Protein AF-A0A2N1UXB4-F1 (afdb_monomer_lite)

pLDDT: mean 84.94, std 16.34, range [38.22, 98.38]

Secondary structure (DSSP, 8-state):
-HHHHHHHHHHHHHHHHHHHHHHHHHHHHHHHHHHHHHHHHHHHHHHHHTS---TTTHHHHHHH-TTEEEEE-TTSPEEEEETTEEEPHHHHHHHHHHHHHHHHHHHHHHHHHHHHHHHHHHHHHHHHHHHHHHHHHHHHHHHHHHHHS-HHHHHHHHHHHHHHHHHHHHHHHHHHHHHHHHHHHHTTSTTHHHHHHTTHHHHHHHHHHHHTTSS--SS-GGGTHHHHHHHHHHHHHHHHHHHHHHHHHHHHHHHHHHHHHHHHHHHHHHHHHHHHHHHHHHHHHHHHHHHHHHHHHHHHHHHHHHTT--

Foldseek 3Di:
DVLLLVLLVQLLVLLVVLVVLLVVLVVLVVVLVVLVVLLVLLVVLLVCLVDQDDQVCQVSVCVNPVQWDWDQDPVRGIFIDGVNHTDDSVRVNVVSVVSNVVSVVSSVVSVVSNLVSLVVSLVSLLSSLVSLVSSVVVLVVLVVVLVPDDPVVCVVCVVVNVVSSVSSVVSSVVSVVSVVVVCVVNVVRPNNVVSNCVCVVPVVVPPVVVVVPPPDDDDDCVPPPPVVVVVVVVVVVVVVVVVVVVVVVVVVVVVVVVVVVVVVVVVVVVVVVVVVVVVVVVVVVVVVVVVVVVVVVVVVVVVCVVVPDD

Sequence (310 aa):
LQTVARQTGEYEAAIAELERLGQQRQEVVTRREQHTQESGKVDQALTRLDGDLSSEDEALFQDLDPGLRFERGEDGRMRILRDGQEVTRDQLRTELQQKRQTLETQIAEDNHQIEETDRQIVAKRQEAAHRQAALQQSIAEAEQAFQQMSPEEQALYGDMHRSTLQQAQQALAEGARVLERLDAEFAHIPGYAEACQAPSLIAAGGAEAVAAADALEAESVLAAAPELAGAASEHQEAVARQERQSLEAAHRDLARSSVERTELKQQAESHFLNRIFEMRRELAEHETERRAHQQEAIERDSRKLNSGNP

Radius of gyration: 35.82 Å; chains: 1; bounding box: 64×50×130 Å

Structure (mmCIF, N/CA/C/O backbone):
data_AF-A0A2N1UXB4-F1
#
_entry.id   AF-A0A2N1UXB4-F1
#
loop_
_atom_site.group_PDB
_atom_site.id
_atom_site.type_symbol
_atom_site.label_atom_id
_atom_site.label_alt_id
_atom_site.label_comp_id
_atom_site.label_asym_id
_atom_site.label_entity_id
_atom_site.label_seq_id
_atom_site.pdbx_PDB_ins_code
_atom_site.Cartn_x
_atom_site.Cartn_y
_atom_site.Cartn_z
_atom_site.occupancy
_atom_site.B_iso_or_equiv
_atom_site.auth_seq_id
_atom_site.auth_comp_id
_atom_site.auth_asym_id
_atom_site.auth_atom_id
_atom_site.pdbx_PDB_model_num
ATOM 1 N N . LEU A 1 1 ? 21.702 -5.970 -25.822 1.00 91.62 1 LEU A N 1
ATOM 2 C CA . LEU A 1 1 ? 20.937 -7.214 -25.539 1.00 91.62 1 LEU A CA 1
ATOM 3 C C . LEU A 1 1 ? 21.084 -7.710 -24.100 1.00 91.62 1 LEU A C 1
ATOM 5 O O . LEU A 1 1 ? 20.085 -7.716 -23.402 1.00 91.62 1 LEU A O 1
ATOM 9 N N . GLN A 1 2 ? 22.280 -8.047 -23.598 1.00 94.75 2 GLN A N 1
ATOM 10 C CA . GLN A 1 2 ? 22.436 -8.447 -22.180 1.00 94.75 2 GLN A CA 1
ATOM 11 C C . GLN A 1 2 ? 21.960 -7.368 -21.193 1.00 94.75 2 GLN A C 1
ATOM 13 O O . GLN A 1 2 ? 21.255 -7.675 -20.237 1.00 94.75 2 GLN A O 1
ATOM 18 N N . THR A 1 3 ? 22.278 -6.096 -21.462 1.00 97.12 3 THR A N 1
ATOM 19 C CA . THR A 1 3 ? 21.751 -4.964 -20.683 1.00 97.12 3 THR A CA 1
ATOM 20 C C . THR A 1 3 ? 20.224 -4.920 -20.707 1.00 97.12 3 THR A C 1
ATOM 22 O O . THR A 1 3 ? 19.625 -4.765 -19.652 1.00 97.12 3 THR A O 1
ATOM 25 N N . VAL A 1 4 ? 19.600 -5.131 -21.872 1.00 96.56 4 VAL A N 1
ATOM 26 C CA . VAL A 1 4 ? 18.133 -5.175 -22.022 1.00 96.56 4 VAL A CA 1
ATOM 27 C C . VAL A 1 4 ? 17.540 -6.286 -21.158 1.00 96.56 4 VAL A C 1
ATOM 29 O O . VAL A 1 4 ? 16.636 -6.024 -20.376 1.00 96.56 4 VAL A O 1
ATOM 32 N N . ALA A 1 5 ? 18.089 -7.501 -21.231 1.00 94.94 5 ALA A N 1
ATOM 33 C CA . ALA A 1 5 ? 17.619 -8.630 -20.431 1.00 94.94 5 ALA A CA 1
ATOM 34 C C . ALA A 1 5 ? 17.734 -8.358 -18.919 1.00 94.94 5 ALA A C 1
ATOM 36 O O . ALA A 1 5 ? 16.793 -8.615 -18.172 1.00 94.94 5 ALA A O 1
ATOM 37 N N . ARG A 1 6 ? 18.850 -7.769 -18.464 1.00 97.88 6 ARG A N 1
ATOM 38 C CA . ARG A 1 6 ? 19.018 -7.369 -17.058 1.00 97.88 6 ARG A CA 1
ATOM 39 C C . ARG A 1 6 ? 17.990 -6.314 -16.637 1.00 97.88 6 ARG A C 1
ATOM 41 O O . ARG A 1 6 ? 17.354 -6.477 -15.604 1.00 97.88 6 ARG A O 1
ATOM 48 N N . GLN A 1 7 ? 17.823 -5.252 -17.427 1.00 97.50 7 GLN A N 1
ATOM 49 C CA . GLN A 1 7 ? 16.863 -4.182 -17.126 1.00 97.50 7 GLN A CA 1
ATOM 50 C C . GLN A 1 7 ? 15.412 -4.682 -17.164 1.00 97.50 7 GLN A C 1
ATOM 52 O O . GLN A 1 7 ? 14.590 -4.200 -16.394 1.00 97.50 7 GLN A O 1
ATOM 57 N N . THR A 1 8 ? 15.115 -5.678 -18.005 1.00 97.06 8 THR A N 1
ATOM 58 C CA . THR A 1 8 ? 13.806 -6.349 -18.049 1.00 97.06 8 THR A CA 1
ATOM 59 C C . THR A 1 8 ? 13.506 -7.005 -16.704 1.00 97.06 8 THR A C 1
ATOM 61 O O . THR A 1 8 ? 12.513 -6.655 -16.076 1.00 97.06 8 THR A O 1
ATOM 64 N N . GLY A 1 9 ? 14.414 -7.847 -16.198 1.00 97.12 9 GLY A N 1
ATOM 65 C CA . GLY A 1 9 ? 14.228 -8.496 -14.896 1.00 97.12 9 GLY A CA 1
ATOM 66 C C . GLY A 1 9 ? 14.191 -7.515 -13.716 1.00 97.12 9 GLY A C 1
ATOM 67 O O . GLY A 1 9 ? 13.435 -7.715 -12.770 1.00 97.12 9 GLY A O 1
ATOM 68 N N . GLU A 1 10 ? 14.970 -6.428 -13.761 1.00 98.06 10 GLU A N 1
ATOM 69 C CA . GLU A 1 10 ? 14.928 -5.378 -12.729 1.00 98.06 10 GLU A CA 1
ATOM 70 C C . GLU A 1 10 ? 13.599 -4.608 -12.730 1.00 98.06 10 GLU A C 1
ATOM 72 O O . GLU A 1 10 ? 13.092 -4.263 -11.662 1.00 98.06 10 GLU A O 1
ATOM 77 N N . TYR A 1 11 ? 13.023 -4.354 -13.908 1.00 97.62 11 TYR A N 1
ATOM 78 C CA . TYR A 1 11 ? 11.701 -3.744 -14.032 1.00 97.62 11 TYR A CA 1
ATOM 79 C C . TYR A 1 11 ? 10.599 -4.688 -13.536 1.00 97.62 11 TYR A C 1
ATOM 81 O O . TYR A 1 11 ? 9.809 -4.290 -12.683 1.00 97.62 11 TYR A O 1
ATOM 89 N N . GLU A 1 12 ? 10.591 -5.947 -13.979 1.00 97.94 12 GLU A N 1
ATOM 90 C CA . GLU A 1 12 ? 9.626 -6.963 -13.533 1.00 97.94 12 GLU A CA 1
ATOM 91 C C . GLU A 1 12 ? 9.658 -7.154 -12.010 1.00 97.94 12 GLU A C 1
ATOM 93 O O . GLU A 1 12 ? 8.611 -7.187 -11.364 1.00 97.94 12 GLU A O 1
ATOM 98 N N . ALA A 1 13 ? 10.851 -7.203 -11.409 1.00 97.25 13 ALA A N 1
ATOM 99 C CA . ALA A 1 13 ? 10.999 -7.306 -9.959 1.00 97.25 13 ALA A CA 1
ATOM 100 C C . ALA A 1 13 ? 10.427 -6.084 -9.219 1.00 97.25 13 ALA A C 1
ATOM 102 O O . ALA A 1 13 ? 9.815 -6.237 -8.161 1.00 9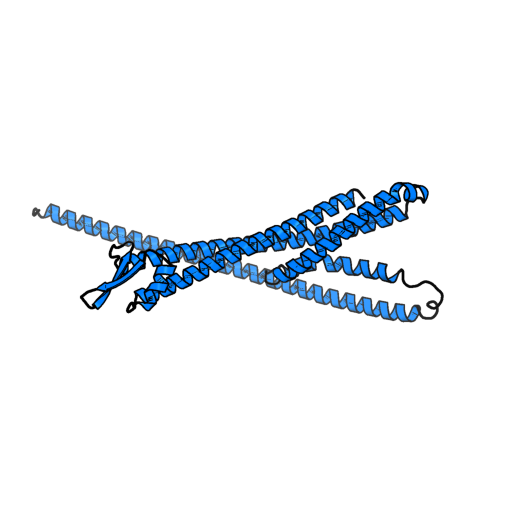7.25 13 ALA A O 1
ATOM 103 N N . ALA A 1 14 ? 10.597 -4.875 -9.765 1.00 96.38 14 ALA A N 1
ATOM 104 C CA . ALA A 1 14 ? 10.020 -3.664 -9.184 1.00 96.38 14 ALA A CA 1
ATOM 105 C C . ALA A 1 14 ? 8.482 -3.666 -9.256 1.00 96.38 14 ALA A C 1
ATOM 107 O O . ALA A 1 14 ? 7.831 -3.262 -8.293 1.00 96.38 14 ALA A O 1
ATOM 108 N N . ILE A 1 15 ? 7.905 -4.157 -10.359 1.00 97.44 15 ILE A N 1
ATOM 109 C CA . ILE A 1 15 ? 6.451 -4.310 -10.520 1.00 97.44 15 ILE A CA 1
ATOM 110 C C . ILE A 1 15 ? 5.891 -5.353 -9.548 1.00 97.44 15 ILE A C 1
ATOM 112 O O . ILE A 1 15 ? 4.937 -5.062 -8.828 1.00 97.44 15 ILE A O 1
ATOM 116 N N . ALA A 1 16 ? 6.514 -6.529 -9.457 1.00 97.19 16 ALA A N 1
ATOM 117 C CA . ALA A 1 16 ? 6.072 -7.586 -8.548 1.00 97.19 16 ALA A CA 1
ATOM 118 C C . ALA A 1 16 ? 6.099 -7.133 -7.076 1.00 97.19 16 ALA A C 1
ATOM 120 O O . ALA A 1 16 ? 5.189 -7.436 -6.303 1.00 97.19 16 ALA A O 1
ATOM 121 N N . GLU A 1 17 ? 7.121 -6.368 -6.684 1.00 97.69 17 GLU A N 1
ATOM 122 C CA . GLU A 1 17 ? 7.210 -5.806 -5.335 1.00 97.69 17 GLU A CA 1
ATOM 123 C C . GLU A 1 17 ? 6.117 -4.760 -5.069 1.00 97.69 17 GLU A C 1
ATOM 125 O O . GLU A 1 17 ? 5.551 -4.737 -3.978 1.00 97.69 17 GLU A O 1
ATOM 130 N N . LEU A 1 18 ? 5.767 -3.929 -6.058 1.00 96.12 18 LEU A N 1
ATOM 131 C CA . LEU A 1 18 ? 4.639 -2.999 -5.944 1.00 96.12 18 LEU A CA 1
ATOM 132 C C . LEU A 1 18 ? 3.309 -3.726 -5.731 1.00 96.12 18 LEU A C 1
ATOM 134 O O . LEU A 1 18 ? 2.532 -3.329 -4.863 1.00 96.12 18 LEU A O 1
ATOM 138 N N . GLU A 1 19 ? 3.054 -4.804 -6.473 1.00 97.38 19 GLU A N 1
ATOM 139 C CA . GLU A 1 19 ? 1.847 -5.615 -6.284 1.00 97.38 19 GLU A CA 1
ATOM 140 C C . GLU A 1 19 ? 1.805 -6.264 -4.899 1.00 97.38 19 GLU A C 1
ATOM 142 O O . GLU A 1 19 ? 0.760 -6.254 -4.243 1.00 97.38 19 GLU A O 1
ATOM 147 N N . ARG A 1 20 ? 2.947 -6.778 -4.424 1.00 98.38 20 ARG A N 1
ATOM 148 C CA . ARG A 1 20 ? 3.077 -7.357 -3.082 1.00 98.38 20 ARG A CA 1
ATOM 149 C C . ARG A 1 20 ? 2.775 -6.327 -1.992 1.00 98.38 20 ARG A C 1
ATOM 151 O O . ARG A 1 20 ? 2.042 -6.630 -1.053 1.00 98.38 20 ARG A O 1
ATOM 158 N N . LEU A 1 21 ? 3.320 -5.115 -2.112 1.00 97.75 21 LEU A N 1
ATOM 159 C CA . LEU A 1 21 ? 3.053 -4.022 -1.172 1.00 97.75 21 LEU A CA 1
ATOM 160 C C . LEU A 1 21 ? 1.580 -3.599 -1.195 1.00 97.75 21 LEU A C 1
ATOM 162 O O . LEU A 1 21 ? 1.011 -3.332 -0.138 1.00 97.75 21 LEU A O 1
ATOM 166 N N . GLY A 1 22 ? 0.947 -3.601 -2.369 1.00 96.56 22 GLY A N 1
ATOM 167 C CA . GLY A 1 22 ? -0.485 -3.349 -2.505 1.00 96.56 22 GLY A CA 1
ATOM 168 C C . GLY A 1 22 ? -1.349 -4.359 -1.755 1.00 96.56 22 GLY A C 1
ATOM 169 O O . GLY A 1 22 ? -2.195 -3.983 -0.944 1.00 96.56 22 GLY A O 1
ATOM 170 N N . GLN A 1 23 ? -1.071 -5.650 -1.945 1.00 97.31 23 GLN A N 1
ATOM 171 C CA . GLN A 1 23 ? -1.757 -6.724 -1.220 1.00 97.31 23 GLN A CA 1
ATOM 172 C C . GLN A 1 23 ? -1.557 -6.594 0.295 1.00 97.31 23 GLN A C 1
ATOM 174 O O . GLN A 1 23 ? -2.530 -6.615 1.049 1.00 97.31 23 GLN A O 1
ATOM 179 N N . GLN A 1 24 ? -0.315 -6.365 0.734 1.00 97.75 24 GLN A N 1
ATOM 180 C CA . GLN A 1 24 ? 0.009 -6.147 2.144 1.00 97.75 24 GLN A CA 1
ATOM 181 C C . GLN A 1 24 ? -0.782 -4.964 2.725 1.00 97.75 24 GLN A C 1
ATOM 183 O O . GLN A 1 24 ? -1.352 -5.071 3.809 1.00 97.75 24 GLN A O 1
ATOM 188 N N . ARG A 1 25 ? -0.861 -3.841 2.004 1.00 97.06 25 ARG A N 1
ATOM 189 C CA . ARG A 1 25 ? -1.644 -2.674 2.422 1.00 97.06 25 ARG A CA 1
ATOM 190 C C . ARG A 1 25 ? -3.126 -3.018 2.579 1.00 97.06 25 ARG A C 1
ATOM 192 O O . ARG A 1 25 ? -3.729 -2.661 3.589 1.00 97.06 25 ARG A O 1
ATOM 199 N N . GLN A 1 26 ? -3.708 -3.709 1.601 1.00 96.44 26 GLN A N 1
ATOM 200 C CA . GLN A 1 26 ? -5.128 -4.063 1.600 1.00 96.44 26 GLN A CA 1
ATOM 201 C C . GLN A 1 26 ? -5.499 -4.984 2.773 1.00 96.44 26 GLN A C 1
ATOM 203 O O . GLN A 1 26 ? -6.558 -4.812 3.385 1.00 96.44 26 GLN A O 1
ATOM 208 N N . GLU A 1 27 ? -4.626 -5.928 3.129 1.00 97.56 27 GLU A N 1
ATOM 209 C CA . GLU A 1 27 ? -4.804 -6.795 4.300 1.00 97.56 27 GLU A CA 1
ATOM 210 C C . GLU A 1 27 ? -4.851 -5.988 5.604 1.00 97.56 27 GLU A C 1
ATOM 212 O O . GLU A 1 27 ? -5.741 -6.196 6.433 1.00 97.56 27 GLU A O 1
ATOM 217 N N . VAL A 1 28 ? -3.933 -5.030 5.773 1.00 97.88 28 VAL A N 1
ATOM 218 C CA . VAL A 1 28 ? -3.883 -4.171 6.968 1.00 97.88 28 VAL A CA 1
ATOM 219 C C . VAL A 1 28 ? -5.103 -3.252 7.036 1.00 97.88 28 VAL A C 1
ATOM 221 O O . VAL A 1 28 ? -5.703 -3.123 8.101 1.00 97.88 28 VAL A O 1
ATOM 224 N N . VAL A 1 29 ? -5.529 -2.661 5.913 1.00 97.19 29 VAL A N 1
ATOM 225 C CA . VAL A 1 29 ? -6.756 -1.842 5.858 1.00 97.19 29 VAL A CA 1
ATOM 226 C C . VAL A 1 29 ? -7.977 -2.665 6.263 1.00 97.19 29 VAL A C 1
ATOM 228 O O . VAL A 1 29 ? -8.759 -2.215 7.099 1.00 97.19 29 VAL A O 1
ATOM 231 N N . THR A 1 30 ? -8.107 -3.883 5.735 1.00 97.75 30 THR A N 1
ATOM 232 C CA . THR A 1 30 ? -9.229 -4.779 6.053 1.00 97.75 30 THR A CA 1
ATOM 233 C C . THR A 1 30 ? -9.245 -5.146 7.538 1.00 97.75 30 THR A C 1
ATOM 235 O O . THR A 1 30 ? -10.291 -5.091 8.186 1.00 97.75 30 THR A O 1
ATOM 238 N N . ARG A 1 31 ? -8.080 -5.468 8.113 1.00 98.38 31 ARG A N 1
ATOM 239 C CA . ARG A 1 31 ? -7.943 -5.748 9.548 1.00 98.38 31 ARG A CA 1
ATOM 240 C C . ARG A 1 31 ? -8.298 -4.527 10.404 1.00 98.38 31 ARG A C 1
ATOM 242 O O . ARG A 1 31 ? -9.076 -4.645 11.348 1.00 98.38 31 ARG A O 1
ATOM 249 N N . ARG A 1 32 ? -7.821 -3.339 10.030 1.00 98.25 32 ARG A N 1
ATOM 250 C CA . ARG A 1 32 ? -8.157 -2.081 10.710 1.00 98.25 32 ARG A CA 1
ATOM 251 C C . ARG A 1 32 ? -9.658 -1.803 10.687 1.00 98.25 32 ARG A C 1
ATOM 253 O O . ARG A 1 32 ? -10.219 -1.347 11.683 1.00 98.25 32 ARG A O 1
ATOM 260 N N . GLU A 1 33 ? -10.318 -2.042 9.556 1.00 97.88 33 GLU A N 1
ATOM 261 C CA . GLU A 1 33 ? -11.770 -1.885 9.428 1.00 97.88 33 GLU A CA 1
ATOM 262 C C . GLU A 1 33 ? -12.520 -2.827 10.372 1.00 97.88 33 GLU A C 1
ATOM 264 O O . GLU A 1 33 ? -13.456 -2.385 11.037 1.00 97.88 33 GLU A O 1
ATOM 269 N N . GLN A 1 34 ? -12.070 -4.077 10.510 1.00 97.25 34 GLN A N 1
ATOM 270 C CA . GLN A 1 34 ? -12.616 -5.023 11.488 1.00 97.25 34 GLN A CA 1
ATOM 271 C C . GLN A 1 34 ? -12.425 -4.521 12.926 1.00 97.25 34 GLN A C 1
ATOM 273 O O . GLN A 1 34 ? -13.405 -4.438 13.667 1.00 97.25 34 GLN A O 1
ATOM 278 N N . HIS A 1 35 ? -11.212 -4.095 13.301 1.00 97.50 35 HIS A N 1
ATOM 279 C CA . HIS A 1 35 ? -10.943 -3.530 14.631 1.00 97.50 35 HIS A CA 1
ATOM 280 C C . HIS A 1 35 ? -11.789 -2.277 14.909 1.00 97.50 35 HIS A C 1
ATOM 282 O O . HIS A 1 35 ? -12.305 -2.096 16.011 1.00 97.50 35 HIS A O 1
ATOM 288 N N . THR A 1 36 ? -11.984 -1.421 13.902 1.00 97.38 36 THR A N 1
ATOM 289 C CA . THR A 1 36 ? -12.803 -0.201 14.009 1.00 97.38 36 THR A CA 1
ATOM 290 C C . THR A 1 36 ? -14.281 -0.536 14.208 1.00 97.38 36 THR A C 1
ATOM 292 O O . THR A 1 36 ? -14.938 0.062 15.060 1.00 97.38 36 THR A O 1
ATOM 295 N N . GLN A 1 37 ? -14.814 -1.508 13.459 1.00 96.38 37 GLN A N 1
ATOM 296 C CA . GLN A 1 37 ? -16.188 -1.986 13.632 1.00 96.38 37 GLN A CA 1
ATOM 297 C C . GLN A 1 37 ? -16.391 -2.615 15.014 1.00 96.38 37 GLN A C 1
ATOM 299 O O . GLN A 1 37 ? -17.392 -2.335 15.674 1.00 96.38 37 GLN A O 1
ATOM 304 N N . GLU A 1 38 ? -15.440 -3.430 15.473 1.00 95.94 38 GLU A N 1
ATOM 305 C CA . GLU A 1 38 ? -15.486 -4.039 16.800 1.00 95.94 38 GLU A CA 1
ATOM 306 C C . GLU A 1 38 ? -15.422 -2.983 17.910 1.00 95.94 38 GLU A C 1
ATOM 308 O O . GLU A 1 38 ? -16.229 -3.029 18.838 1.00 95.94 38 GLU A O 1
ATOM 313 N N . SER A 1 39 ? -14.549 -1.980 17.780 1.00 96.50 39 SER A N 1
ATOM 314 C CA . SER A 1 39 ? -14.472 -0.851 18.715 1.00 96.50 39 SER A CA 1
ATOM 315 C C . SER A 1 39 ? -15.803 -0.093 18.785 1.00 96.50 39 SER A C 1
ATOM 317 O O . SER A 1 39 ? -16.325 0.157 19.871 1.00 96.50 39 SER A O 1
ATOM 319 N N . GLY A 1 40 ? -16.441 0.150 17.633 1.00 96.50 40 GLY A N 1
ATOM 320 C CA . GLY A 1 40 ? -17.771 0.757 17.570 1.00 96.50 40 GLY A CA 1
ATOM 321 C C . GLY A 1 40 ? -18.859 -0.065 18.274 1.00 96.50 40 GLY A C 1
ATOM 322 O O . GLY A 1 40 ? -19.727 0.508 18.934 1.00 96.50 40 GLY A O 1
ATOM 323 N N . LYS A 1 41 ? -18.810 -1.403 18.194 1.00 95.50 41 LYS A N 1
ATOM 324 C CA . LYS A 1 41 ? -19.709 -2.280 18.968 1.00 95.50 41 LYS A CA 1
ATOM 325 C C . LYS A 1 41 ? -19.438 -2.179 20.471 1.00 95.50 41 LYS A C 1
ATOM 327 O O . LYS A 1 41 ? -20.386 -2.128 21.252 1.00 95.50 41 LYS A O 1
ATOM 332 N N . VAL A 1 42 ? -18.169 -2.114 20.880 1.00 96.25 42 VAL A N 1
ATOM 333 C CA . VAL A 1 42 ? -17.782 -1.939 22.289 1.00 96.25 42 VAL A CA 1
ATOM 334 C C . VAL A 1 42 ? -18.286 -0.601 22.837 1.00 96.25 42 VAL A C 1
ATOM 336 O O . VAL A 1 42 ? -18.867 -0.575 23.920 1.00 96.25 42 VAL A O 1
ATOM 339 N N . ASP A 1 43 ? -18.153 0.493 22.087 1.00 96.06 43 ASP A N 1
ATOM 340 C CA . ASP A 1 43 ? -18.672 1.808 22.488 1.00 96.06 43 ASP A CA 1
ATOM 341 C C . ASP A 1 43 ? -20.201 1.822 22.627 1.00 96.06 43 ASP A C 1
ATOM 343 O O . ASP A 1 43 ? -20.748 2.392 23.580 1.00 96.06 43 ASP A O 1
ATOM 347 N N . GLN A 1 44 ? -20.908 1.148 21.715 1.00 94.88 44 GLN A N 1
ATOM 348 C CA . GLN A 1 44 ? -22.355 0.959 21.831 1.00 94.88 44 GLN A CA 1
ATOM 349 C C . GLN A 1 44 ? -22.711 0.156 23.087 1.00 94.88 44 GLN A C 1
ATOM 351 O O . GLN A 1 44 ? -23.605 0.560 23.831 1.00 94.88 44 GLN A O 1
ATOM 356 N N . ALA A 1 45 ? -21.996 -0.939 23.360 1.00 93.62 45 ALA A N 1
ATOM 357 C CA . ALA A 1 45 ? -22.229 -1.773 24.535 1.00 93.62 45 ALA A CA 1
ATOM 358 C C . ALA A 1 45 ? -21.977 -1.002 25.839 1.00 93.62 45 ALA A C 1
ATOM 360 O O . ALA A 1 45 ? -22.800 -1.064 26.750 1.00 93.62 45 ALA A O 1
ATOM 361 N N . LEU A 1 46 ? -20.904 -0.208 25.912 1.00 94.50 46 LEU A N 1
ATOM 362 C CA . LEU A 1 46 ? -20.620 0.676 27.048 1.00 94.50 46 LEU A CA 1
ATOM 363 C C . LEU A 1 46 ? -21.748 1.692 27.272 1.00 94.50 46 LEU A C 1
ATOM 365 O O . LEU A 1 46 ? -22.233 1.834 28.393 1.00 94.50 46 LEU A O 1
ATOM 369 N N . THR A 1 47 ? -22.228 2.329 26.201 1.00 94.31 47 THR A N 1
ATOM 370 C CA . THR A 1 47 ? -23.349 3.281 26.270 1.00 94.31 47 THR A CA 1
ATOM 371 C C . THR A 1 47 ? -24.628 2.613 26.784 1.00 94.31 47 THR A C 1
ATOM 373 O O . THR A 1 47 ? -25.355 3.194 27.590 1.00 94.31 47 THR A O 1
ATOM 376 N N . ARG A 1 48 ? -24.914 1.378 26.347 1.00 93.25 48 ARG A N 1
ATOM 377 C CA . ARG A 1 48 ? -26.075 0.604 26.820 1.00 93.25 48 ARG A CA 1
ATOM 378 C C . ARG A 1 48 ? -25.935 0.171 28.272 1.00 93.25 48 ARG A C 1
ATOM 380 O O . ARG A 1 48 ? -26.909 0.237 29.015 1.00 93.25 48 ARG A O 1
ATOM 387 N N . LEU A 1 49 ? -24.734 -0.216 28.690 1.00 92.38 49 LEU A N 1
ATOM 388 C CA . LEU A 1 49 ? -24.434 -0.624 30.061 1.00 92.38 49 LEU A CA 1
ATOM 389 C C . LEU A 1 49 ? -24.687 0.498 31.084 1.00 92.38 49 LEU A C 1
ATOM 391 O O . LEU A 1 49 ? -25.109 0.227 32.213 1.00 92.38 49 LEU A O 1
ATOM 395 N N . ASP A 1 50 ? -24.454 1.746 30.676 1.00 89.06 50 ASP A N 1
ATOM 396 C CA . ASP A 1 50 ? -24.720 2.943 31.478 1.00 89.06 50 ASP A CA 1
ATOM 397 C C . ASP A 1 50 ? -26.223 3.271 31.590 1.00 89.06 50 ASP A C 1
ATOM 399 O O . ASP A 1 50 ? -26.620 4.045 32.463 1.00 89.06 50 ASP A O 1
ATOM 403 N N . GLY A 1 51 ? -27.064 2.663 30.748 1.00 88.12 51 GLY A N 1
ATOM 404 C CA . GLY A 1 51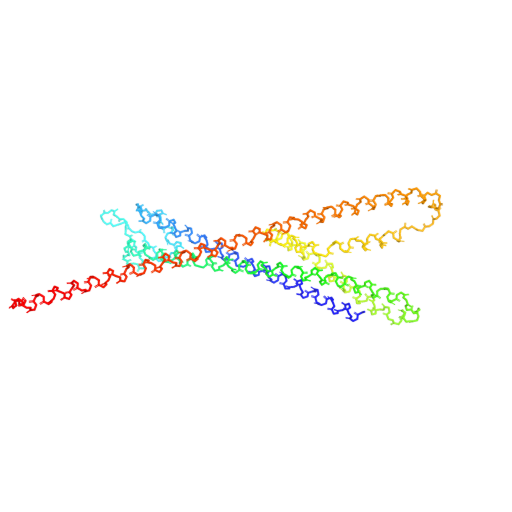 ? -28.514 2.834 30.734 1.00 88.12 51 GLY A CA 1
ATOM 405 C C . GLY A 1 51 ? -29.310 1.673 31.345 1.00 88.12 51 GLY A C 1
ATOM 406 O O . GLY A 1 51 ? -28.810 0.812 32.085 1.00 88.12 51 GLY A O 1
ATOM 407 N N . ASP A 1 52 ? -30.604 1.664 31.023 1.00 85.69 52 ASP A N 1
ATOM 408 C CA . ASP A 1 52 ? -31.496 0.546 31.317 1.00 85.69 52 ASP A CA 1
ATOM 409 C C . ASP A 1 52 ? -31.293 -0.550 30.271 1.00 85.69 52 ASP A C 1
ATOM 411 O O . ASP A 1 52 ? -31.564 -0.357 29.087 1.00 85.69 52 ASP A O 1
ATOM 415 N N . LEU A 1 53 ? -30.808 -1.704 30.728 1.00 86.94 53 LEU A N 1
ATOM 416 C CA . LEU A 1 53 ? -30.600 -2.873 29.883 1.00 86.94 53 LEU A CA 1
ATOM 417 C C . LEU A 1 53 ? -31.939 -3.531 29.559 1.00 86.94 53 LEU A C 1
ATOM 419 O O . LEU A 1 53 ? -32.774 -3.742 30.443 1.00 86.94 53 LEU A O 1
ATOM 423 N N . SER A 1 54 ? -32.099 -3.908 28.300 1.00 85.94 54 SER A N 1
ATOM 424 C CA . SER A 1 54 ? -33.232 -4.665 27.786 1.00 85.94 54 SER A CA 1
ATOM 425 C C . SER A 1 54 ? -32.774 -6.008 27.211 1.00 85.94 54 SER A C 1
ATOM 427 O O . SER A 1 54 ? -31.586 -6.246 27.004 1.00 85.94 54 SER A O 1
ATOM 429 N N . SER A 1 55 ? -33.723 -6.900 26.928 1.00 80.44 55 SER A N 1
ATOM 430 C CA . SER A 1 55 ? -33.441 -8.152 26.215 1.00 80.44 55 SER A CA 1
ATOM 431 C C . SER A 1 55 ? -32.991 -7.929 24.767 1.00 80.44 55 SER A C 1
ATOM 433 O O . SER A 1 55 ? -32.372 -8.806 24.183 1.00 80.44 55 SER A O 1
ATOM 435 N N . GLU A 1 56 ? -33.291 -6.769 24.172 1.00 83.81 56 GLU A N 1
ATOM 436 C CA . GLU A 1 56 ? -32.827 -6.426 22.819 1.00 83.81 56 GLU A CA 1
ATOM 437 C C . GLU A 1 56 ? -31.326 -6.117 22.802 1.00 83.81 56 GLU A C 1
ATOM 439 O O . GLU A 1 56 ? -30.655 -6.359 21.800 1.00 83.81 56 GLU A O 1
ATOM 444 N N . ASP A 1 57 ? -30.784 -5.645 23.929 1.00 89.44 57 ASP A N 1
ATOM 445 C CA . ASP A 1 57 ? -29.357 -5.371 24.065 1.00 89.44 57 ASP A CA 1
ATOM 446 C C . ASP A 1 57 ? -28.537 -6.669 24.166 1.00 89.44 57 ASP A C 1
ATOM 448 O O . ASP A 1 57 ? -27.366 -6.666 23.808 1.00 89.44 57 ASP A O 1
ATOM 452 N N . GLU A 1 58 ? -29.133 -7.799 24.573 1.00 88.31 58 GLU A N 1
ATOM 453 C CA . GLU A 1 58 ? -28.433 -9.084 24.744 1.00 88.31 58 GLU A CA 1
ATOM 454 C C . GLU A 1 58 ? -27.652 -9.506 23.489 1.00 88.31 58 GLU A C 1
ATOM 456 O O . GLU A 1 58 ? -26.506 -9.943 23.596 1.00 88.31 58 GLU A O 1
ATOM 461 N N . ALA A 1 59 ? -28.229 -9.309 22.299 1.00 89.31 59 ALA A N 1
ATOM 462 C CA . ALA A 1 59 ? -27.581 -9.646 21.032 1.00 89.31 59 ALA A CA 1
ATOM 463 C C . ALA A 1 59 ? -26.283 -8.848 20.803 1.00 89.31 59 ALA A C 1
ATOM 465 O O . ALA A 1 59 ? -25.292 -9.403 20.336 1.00 89.31 59 ALA A O 1
ATOM 466 N N . LEU A 1 60 ? -26.258 -7.566 21.187 1.00 92.12 60 LEU A N 1
ATOM 467 C CA . LEU A 1 60 ? -25.066 -6.717 21.083 1.00 92.12 60 LEU A CA 1
ATOM 468 C C . LEU A 1 60 ? -23.933 -7.224 21.986 1.00 92.12 60 LEU A C 1
ATOM 470 O O . LEU A 1 60 ? -22.769 -7.199 21.592 1.00 92.12 60 LEU A O 1
ATOM 474 N N . PHE A 1 61 ? -24.263 -7.684 23.194 1.00 92.50 61 PHE A N 1
ATOM 475 C CA . PHE A 1 61 ? -23.272 -8.214 24.130 1.00 92.50 61 PHE A CA 1
ATOM 476 C C . PHE A 1 61 ? -22.804 -9.624 23.741 1.00 92.50 61 PHE A C 1
ATOM 478 O O . PHE A 1 61 ? -21.614 -9.903 23.861 1.00 92.50 61 PHE A O 1
ATOM 485 N N . GLN A 1 62 ? -23.687 -10.477 23.209 1.00 91.75 62 GLN A N 1
ATOM 486 C CA . GLN A 1 62 ? -23.324 -11.806 22.692 1.00 91.75 62 GLN A CA 1
ATOM 487 C C . GLN A 1 62 ? -22.381 -11.741 21.486 1.00 91.75 62 GLN A C 1
ATOM 489 O O . GLN A 1 62 ? -21.489 -12.576 21.355 1.00 91.75 62 GLN A O 1
ATOM 494 N N . ASP A 1 63 ? -22.533 -10.726 20.634 1.00 91.25 63 ASP A N 1
ATOM 495 C CA . ASP A 1 63 ? -21.610 -10.446 19.530 1.00 91.25 63 ASP A CA 1
ATOM 496 C C . ASP A 1 63 ? -20.178 -10.135 20.011 1.00 91.25 63 ASP A C 1
ATOM 498 O O . ASP A 1 63 ? -19.213 -10.371 19.283 1.00 91.25 63 ASP A O 1
ATOM 502 N N . LEU A 1 64 ? -20.032 -9.573 21.217 1.00 89.69 64 LEU A N 1
ATOM 503 C CA . LEU A 1 64 ? -18.742 -9.201 21.810 1.00 89.69 64 LEU A CA 1
ATOM 504 C C . LEU A 1 64 ? -18.142 -10.311 22.677 1.00 89.69 64 LEU A C 1
ATOM 506 O O . LEU A 1 64 ? -16.915 -10.430 22.745 1.00 89.69 64 LEU A O 1
ATOM 510 N N . ASP A 1 65 ? -19.005 -11.066 23.351 1.00 92.62 65 ASP A N 1
ATOM 511 C CA . ASP A 1 65 ? -18.690 -12.194 24.219 1.00 92.62 65 ASP A CA 1
ATOM 512 C C . ASP A 1 65 ? -19.877 -13.183 24.193 1.00 92.62 65 ASP A C 1
ATOM 514 O O . ASP A 1 65 ? -20.875 -12.974 24.892 1.00 92.62 65 ASP A O 1
ATOM 518 N N . PRO A 1 66 ? -19.786 -14.275 23.407 1.00 89.31 66 PRO A N 1
ATOM 519 C CA . PRO A 1 66 ? -20.868 -15.252 23.252 1.00 89.31 66 PRO A CA 1
ATOM 520 C C . PRO A 1 66 ? -21.301 -15.945 24.551 1.00 89.31 66 PRO A C 1
ATOM 522 O O . PRO A 1 66 ? -22.348 -16.593 24.580 1.00 89.31 66 PRO A O 1
ATOM 525 N N . GLY A 1 67 ? -20.497 -15.849 25.617 1.00 90.62 67 GLY A N 1
ATOM 526 C CA . GLY A 1 67 ? -20.825 -16.385 26.936 1.00 90.62 67 GLY A CA 1
ATOM 527 C C . GLY A 1 67 ? -21.824 -15.531 27.722 1.00 90.62 67 GLY A C 1
ATOM 528 O O . GLY A 1 67 ? -22.343 -16.008 28.735 1.00 90.62 67 GLY A O 1
ATOM 529 N N . LEU A 1 68 ? -22.108 -14.297 27.282 1.00 93.12 68 LEU A N 1
ATOM 530 C CA . LEU A 1 68 ? -23.005 -13.371 27.977 1.00 93.12 68 LEU A CA 1
ATOM 531 C C . LEU A 1 68 ? -24.487 -13.675 27.724 1.00 93.12 68 LEU A C 1
ATOM 533 O O . LEU A 1 68 ? -24.932 -13.862 26.593 1.00 93.12 68 LEU A O 1
ATOM 537 N N . ARG A 1 69 ? -25.277 -13.663 28.799 1.00 92.56 69 ARG A N 1
ATOM 538 C CA . ARG A 1 69 ? -26.739 -13.801 28.785 1.00 92.56 69 ARG A CA 1
ATOM 539 C C . ARG A 1 69 ? -27.401 -12.830 29.739 1.00 92.56 69 ARG A C 1
ATOM 541 O O . ARG A 1 69 ? -26.835 -12.465 30.768 1.00 92.56 69 ARG A O 1
ATOM 548 N N . PHE A 1 70 ? -28.603 -12.403 29.381 1.00 92.38 70 PHE A N 1
ATOM 549 C CA . PHE A 1 70 ? -29.327 -11.360 30.095 1.00 92.38 70 PHE A CA 1
ATOM 550 C C . PHE A 1 70 ? -30.602 -11.965 30.678 1.00 92.38 70 PHE A C 1
ATOM 552 O O . PHE A 1 70 ? -31.536 -12.298 29.955 1.00 92.38 70 PHE A O 1
ATOM 559 N N . GLU A 1 71 ? -30.661 -12.104 32.001 1.00 91.94 71 GLU A N 1
ATOM 560 C CA . GLU A 1 71 ? -31.808 -12.707 32.684 1.00 91.94 71 GLU A CA 1
ATOM 561 C C . GLU A 1 71 ? -32.521 -11.691 33.568 1.00 91.94 71 GLU A C 1
ATOM 563 O O . GLU A 1 71 ? -31.898 -10.909 34.286 1.00 91.94 71 GLU A O 1
ATOM 568 N N . ARG A 1 72 ? -33.856 -11.698 33.546 1.00 91.00 72 ARG A N 1
ATOM 569 C CA . ARG A 1 72 ? -34.649 -10.837 34.425 1.00 91.00 72 ARG A CA 1
ATOM 570 C C . ARG A 1 72 ? -34.795 -11.500 35.794 1.00 91.00 72 ARG A C 1
ATOM 572 O O . ARG A 1 72 ? -35.438 -12.539 35.908 1.00 91.00 72 ARG A O 1
ATOM 579 N N . GLY A 1 73 ? -34.215 -10.887 36.821 1.00 87.69 73 GLY A N 1
ATOM 580 C CA . GLY A 1 73 ? -34.327 -11.336 38.205 1.00 87.69 73 GLY A CA 1
ATOM 581 C C . GLY A 1 73 ? -35.742 -11.182 38.770 1.00 87.69 73 GLY A C 1
ATOM 582 O O . GLY A 1 73 ? -36.585 -10.470 38.221 1.00 87.69 73 GLY A O 1
ATOM 583 N N . GLU A 1 74 ? -35.996 -11.825 39.912 1.00 87.75 74 GLU A N 1
ATOM 584 C CA . GLU A 1 74 ? -37.279 -11.755 40.637 1.00 87.75 74 GLU A CA 1
ATOM 585 C C . GLU A 1 74 ? -37.639 -10.329 41.095 1.00 87.75 74 GLU A C 1
ATOM 587 O O . GLU A 1 74 ? -38.810 -9.991 41.252 1.00 87.75 74 GLU A O 1
ATOM 592 N N . ASP A 1 75 ? -36.633 -9.470 41.259 1.00 88.88 75 ASP A N 1
ATOM 593 C CA . ASP A 1 75 ? -36.759 -8.040 41.556 1.00 88.88 75 ASP A CA 1
ATOM 594 C C . ASP A 1 75 ? -37.065 -7.186 40.310 1.00 88.88 75 ASP A C 1
ATOM 596 O O . ASP A 1 75 ? -37.147 -5.958 40.386 1.00 88.88 75 ASP A O 1
ATOM 600 N N . GLY A 1 76 ? -37.232 -7.829 39.152 1.00 84.12 76 GLY A N 1
ATOM 601 C CA . GLY A 1 76 ? -37.528 -7.201 37.872 1.00 84.12 76 GLY A CA 1
ATOM 602 C C . GLY A 1 76 ? -36.324 -6.552 37.191 1.00 84.12 76 GLY A C 1
ATOM 603 O O . GLY A 1 76 ? -36.508 -6.022 36.090 1.00 84.12 76 GLY A O 1
ATOM 604 N N . ARG A 1 77 ? -35.128 -6.600 37.802 1.00 86.88 77 ARG A N 1
ATOM 605 C CA . ARG A 1 77 ? -33.877 -6.047 37.260 1.00 86.88 77 ARG A CA 1
ATOM 606 C C . ARG A 1 77 ? -33.199 -7.045 36.326 1.00 86.88 77 ARG A C 1
ATOM 608 O O . ARG A 1 77 ? -33.268 -8.251 36.541 1.00 86.88 77 ARG A O 1
ATOM 615 N N . MET A 1 78 ? -32.514 -6.539 35.303 1.00 88.50 78 MET A N 1
ATOM 616 C CA . MET A 1 78 ? -31.692 -7.376 34.427 1.00 88.50 78 MET A CA 1
ATOM 617 C C . MET A 1 78 ? -30.375 -7.733 35.119 1.00 88.50 78 MET A C 1
ATOM 619 O O . MET A 1 78 ? -29.637 -6.840 35.544 1.00 88.50 78 MET A O 1
ATOM 623 N N . ARG A 1 79 ? -30.092 -9.030 35.209 1.00 91.19 79 ARG A N 1
ATOM 624 C CA . ARG A 1 79 ? -28.822 -9.613 35.638 1.00 91.19 79 ARG A CA 1
ATOM 625 C C . ARG A 1 79 ? -28.047 -10.056 34.409 1.00 91.19 79 ARG A C 1
ATOM 627 O O . ARG A 1 79 ? -28.631 -10.560 33.450 1.00 91.19 79 ARG A O 1
ATOM 634 N N . ILE A 1 80 ? -26.739 -9.855 34.453 1.00 93.19 80 ILE A N 1
ATOM 635 C CA . ILE A 1 80 ? -25.834 -10.250 33.381 1.00 93.19 80 ILE A CA 1
ATOM 636 C C . ILE A 1 80 ? -25.126 -11.513 33.847 1.00 93.19 80 ILE A C 1
ATOM 638 O O . ILE A 1 80 ? -24.481 -11.509 34.893 1.00 93.19 80 ILE A O 1
ATOM 642 N N . LEU A 1 81 ? -25.270 -12.595 33.095 1.00 93.69 81 LEU A N 1
ATOM 643 C CA . LEU A 1 81 ? -24.641 -13.874 33.384 1.00 93.69 81 LEU A CA 1
ATOM 644 C C . LEU A 1 81 ? -23.557 -14.154 32.342 1.00 93.69 81 LEU A C 1
ATOM 646 O O . LEU A 1 81 ? -23.820 -14.028 31.152 1.00 93.69 81 LEU A O 1
ATOM 650 N N . ARG A 1 82 ? -22.370 -14.580 32.773 1.00 94.50 82 ARG A N 1
ATOM 651 C CA . ARG A 1 82 ? -21.332 -15.173 31.919 1.00 94.50 82 ARG A CA 1
ATOM 652 C C . ARG A 1 82 ? -21.127 -16.613 32.350 1.00 94.50 82 ARG A C 1
ATOM 654 O O . ARG A 1 82 ? -20.843 -16.859 33.520 1.00 94.50 82 ARG A O 1
ATOM 661 N N . ASP A 1 83 ? -21.314 -17.564 31.439 1.00 92.31 83 ASP A N 1
ATOM 662 C CA . ASP A 1 83 ? -21.158 -18.999 31.731 1.00 92.31 83 ASP A CA 1
ATOM 663 C C . ASP A 1 83 ? -21.982 -19.472 32.954 1.00 92.31 83 ASP A C 1
ATOM 665 O O . ASP A 1 83 ? -21.586 -20.363 33.707 1.00 92.31 83 ASP A O 1
ATOM 669 N N . GLY A 1 84 ? -23.143 -18.844 33.177 1.00 90.69 84 GLY A N 1
ATOM 670 C CA . GLY A 1 84 ? -24.029 -19.112 34.316 1.00 90.69 84 GLY A CA 1
ATOM 671 C C . GLY A 1 84 ? -23.635 -18.430 35.635 1.00 90.69 84 GLY A C 1
ATOM 672 O O . GLY A 1 84 ? -24.317 -18.636 36.637 1.00 90.69 84 GLY A O 1
ATOM 673 N N . GLN A 1 85 ? -22.574 -17.616 35.660 1.00 93.44 85 GLN A N 1
ATOM 674 C CA . GLN A 1 85 ? -22.175 -16.803 36.813 1.00 93.44 85 GLN A CA 1
ATOM 675 C C . GLN A 1 85 ? -22.606 -15.349 36.639 1.00 93.44 85 GLN A C 1
ATOM 677 O O . GLN A 1 85 ? -22.435 -14.775 35.569 1.00 93.44 85 GLN A O 1
ATOM 682 N N . GLU A 1 86 ? -23.133 -14.733 37.696 1.00 93.25 86 GLU A N 1
ATOM 683 C CA . GLU A 1 86 ? -23.517 -13.321 37.662 1.00 93.25 86 GLU A CA 1
ATOM 684 C C . GLU A 1 86 ? -22.278 -12.419 37.614 1.00 93.25 86 GLU A C 1
ATOM 686 O O . GLU A 1 86 ? -21.444 -12.433 38.520 1.00 93.25 86 GLU A O 1
ATOM 691 N N . VAL A 1 87 ? -22.170 -11.626 36.547 1.00 94.25 87 VAL A N 1
ATOM 692 C CA . VAL A 1 87 ? -21.132 -10.612 36.355 1.00 94.25 87 VAL A CA 1
ATOM 693 C C . VAL A 1 87 ? -21.737 -9.250 36.653 1.00 94.25 87 VAL A C 1
ATOM 695 O O . VAL A 1 87 ? -22.807 -8.887 36.159 1.00 94.25 87 VAL A O 1
ATOM 698 N N . THR A 1 88 ? -21.045 -8.467 37.475 1.00 92.94 88 THR A N 1
ATOM 699 C CA . THR A 1 88 ? -21.521 -7.125 37.817 1.00 92.94 88 THR A CA 1
ATOM 700 C C . THR A 1 88 ? -21.386 -6.175 36.629 1.00 92.94 88 THR A C 1
ATOM 702 O O . THR A 1 88 ? -20.470 -6.299 35.814 1.00 92.94 88 THR A O 1
ATOM 705 N N . ARG A 1 89 ? -22.265 -5.166 36.560 1.00 92.38 89 ARG A N 1
ATOM 706 C CA . ARG A 1 89 ? -22.157 -4.102 35.550 1.00 92.38 89 ARG A CA 1
ATOM 707 C C . ARG A 1 89 ? -20.789 -3.426 35.586 1.00 92.38 89 ARG A C 1
ATOM 709 O O . ARG A 1 89 ? -20.207 -3.203 34.537 1.00 92.38 89 ARG A O 1
ATOM 716 N N . ASP A 1 90 ? -20.257 -3.138 36.771 1.00 93.50 90 ASP A N 1
ATOM 717 C CA . ASP A 1 90 ? -18.961 -2.465 36.887 1.00 93.50 90 ASP A CA 1
ATOM 718 C C . ASP A 1 90 ? -17.813 -3.340 36.372 1.00 93.50 90 ASP A C 1
ATOM 720 O O . ASP A 1 90 ? -16.956 -2.843 35.646 1.00 93.50 90 ASP A O 1
ATOM 724 N N . GLN A 1 91 ? -17.838 -4.649 36.652 1.00 93.94 91 GLN A N 1
ATOM 725 C CA . GLN A 1 91 ? -16.855 -5.584 36.103 1.00 93.94 91 GLN A CA 1
ATOM 726 C C . GLN A 1 91 ? -16.922 -5.638 34.572 1.00 93.94 91 GLN A C 1
ATOM 728 O O . GLN A 1 91 ? -15.895 -5.487 33.911 1.00 93.94 91 GLN A O 1
ATOM 733 N N . LEU A 1 92 ? -18.123 -5.783 34.002 1.00 94.25 92 LEU A N 1
ATOM 734 C CA . LEU A 1 92 ? -18.290 -5.796 32.549 1.00 94.25 92 LEU A CA 1
ATOM 735 C C . LEU A 1 92 ? -17.879 -4.456 31.918 1.00 94.25 92 LEU A C 1
ATOM 737 O O . LEU A 1 92 ? -17.275 -4.446 30.848 1.00 94.25 92 LEU A O 1
ATOM 741 N N . ARG A 1 93 ? -18.134 -3.325 32.594 1.00 95.00 93 ARG A N 1
ATOM 742 C CA . ARG A 1 93 ? -17.671 -2.001 32.152 1.00 95.00 93 ARG A CA 1
ATOM 743 C C . ARG A 1 93 ? -16.151 -1.964 32.063 1.00 95.00 93 ARG A C 1
ATOM 745 O O . ARG A 1 93 ? -15.625 -1.535 31.042 1.00 95.00 93 ARG A O 1
ATOM 752 N N . THR A 1 94 ? -15.455 -2.405 33.110 1.00 96.12 94 THR A N 1
ATOM 753 C CA . THR A 1 94 ? -13.988 -2.426 33.139 1.00 96.12 94 THR A CA 1
ATOM 754 C C . THR A 1 94 ? -13.419 -3.309 32.030 1.00 96.12 94 THR A C 1
ATOM 756 O O . THR A 1 94 ? -12.503 -2.885 31.330 1.00 96.12 94 THR A O 1
ATOM 759 N N . GLU A 1 95 ? -13.986 -4.495 31.812 1.00 95.25 95 GLU A N 1
ATOM 760 C CA . GLU A 1 95 ? -13.547 -5.407 30.749 1.00 95.25 95 GLU A CA 1
ATOM 761 C C . GLU A 1 95 ? -13.779 -4.820 29.347 1.00 95.25 95 GLU A C 1
ATOM 763 O O . GLU A 1 95 ? -12.879 -4.848 28.508 1.00 95.25 95 GLU A O 1
ATOM 768 N N . LEU A 1 96 ? -14.950 -4.224 29.096 1.00 95.38 96 LEU A N 1
ATOM 769 C CA . LEU A 1 96 ? -15.253 -3.558 27.826 1.00 95.38 96 LEU A CA 1
ATOM 770 C C . LEU A 1 96 ? -14.371 -2.323 27.598 1.00 95.38 96 LEU A C 1
ATOM 772 O O . LEU A 1 96 ? -13.893 -2.116 26.487 1.00 95.38 96 LEU A O 1
ATOM 776 N N . GLN A 1 97 ? -14.091 -1.531 28.636 1.00 95.69 97 GLN A N 1
ATOM 777 C CA . GLN A 1 97 ? -13.155 -0.404 28.551 1.00 95.69 97 GLN A CA 1
ATOM 778 C C . GLN A 1 97 ? -11.729 -0.872 28.228 1.00 95.69 97 GLN A C 1
ATOM 780 O O . GLN A 1 97 ? -11.067 -0.273 27.382 1.00 95.69 97 GLN A O 1
ATOM 785 N N . GLN A 1 98 ? -11.270 -1.967 28.842 1.00 96.56 98 GLN A N 1
ATOM 786 C CA . GLN A 1 98 ? -9.969 -2.564 28.538 1.00 96.56 98 GLN A CA 1
ATOM 787 C C . GLN A 1 98 ? -9.916 -3.112 27.104 1.00 96.56 98 GLN A C 1
ATOM 789 O O . GLN A 1 98 ? -8.924 -2.912 26.396 1.00 96.56 98 GLN A O 1
ATOM 794 N N . LYS A 1 99 ? -10.992 -3.768 26.650 1.00 96.19 99 LYS A N 1
ATOM 795 C CA . LYS A 1 99 ? -11.130 -4.235 25.266 1.00 96.19 99 LYS A CA 1
ATOM 796 C C . LYS A 1 99 ? -11.076 -3.060 24.288 1.00 96.19 99 LYS A C 1
ATOM 798 O O . LYS A 1 99 ? -10.321 -3.126 23.323 1.00 96.19 99 LYS A O 1
ATOM 803 N N . ARG A 1 100 ? -11.784 -1.960 24.576 1.00 96.50 100 ARG A N 1
ATOM 804 C CA . ARG A 1 100 ? -11.733 -0.733 23.767 1.00 96.50 100 ARG A CA 1
ATOM 805 C C . ARG A 1 100 ? -10.316 -0.179 23.667 1.00 96.50 100 ARG A C 1
ATOM 807 O O . ARG A 1 100 ? -9.838 0.048 22.565 1.00 96.50 100 ARG A O 1
ATOM 814 N N . GLN A 1 101 ? -9.620 -0.030 24.793 1.00 97.06 101 GLN A N 1
ATOM 815 C CA . GLN A 1 101 ? -8.246 0.481 24.809 1.00 97.06 101 GLN A CA 1
ATOM 816 C C . GLN A 1 101 ? -7.281 -0.410 24.005 1.00 97.06 101 GLN A C 1
ATOM 818 O O . GLN A 1 101 ? -6.373 0.083 23.332 1.00 97.06 101 GLN A O 1
ATOM 823 N N . THR A 1 102 ? -7.489 -1.728 24.047 1.00 97.50 102 THR A N 1
ATOM 824 C CA . THR A 1 102 ? -6.712 -2.686 23.247 1.00 97.50 102 THR A CA 1
ATOM 825 C C . THR A 1 102 ? -6.981 -2.493 21.752 1.00 97.50 102 THR A C 1
ATOM 827 O O . THR A 1 102 ? -6.031 -2.369 20.982 1.00 97.50 102 THR A O 1
ATOM 830 N N . LEU A 1 103 ? -8.252 -2.382 21.351 1.00 96.56 103 LEU A N 1
ATOM 831 C CA . LEU A 1 103 ? -8.649 -2.132 19.960 1.00 96.56 103 LEU A CA 1
ATOM 832 C C . LEU A 1 103 ? -8.135 -0.779 19.450 1.00 96.56 103 LEU A C 1
ATOM 834 O O . LEU A 1 103 ? -7.627 -0.699 18.339 1.00 96.56 103 LEU A O 1
ATOM 838 N N . GLU A 1 104 ? -8.201 0.277 20.263 1.00 96.44 104 GLU A N 1
ATOM 839 C CA . GLU A 1 104 ? -7.640 1.596 19.935 1.00 96.44 104 GLU A CA 1
ATOM 840 C C . GLU A 1 104 ? -6.128 1.513 19.668 1.00 96.44 104 GLU A C 1
ATOM 842 O O . GLU A 1 1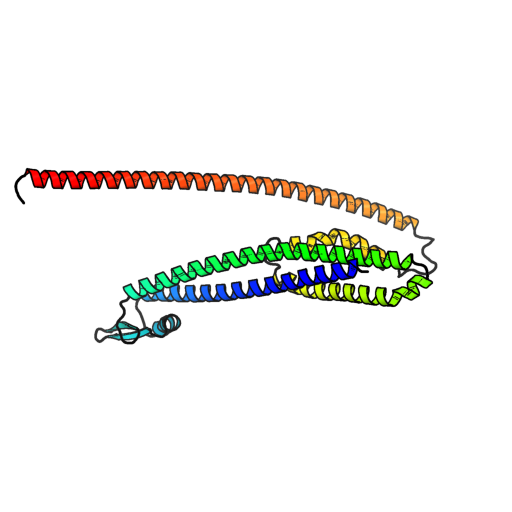04 ? -5.635 2.105 18.706 1.00 96.44 104 GLU A O 1
ATOM 847 N N . THR A 1 105 ? -5.401 0.737 20.478 1.00 97.44 105 THR A N 1
ATOM 848 C CA . THR A 1 105 ? -3.961 0.507 20.288 1.00 97.44 105 THR A CA 1
ATOM 849 C C . THR A 1 105 ? -3.694 -0.247 18.981 1.00 97.44 105 THR A C 1
ATOM 851 O O . THR A 1 105 ? -2.860 0.185 18.191 1.00 97.44 105 THR A O 1
ATOM 854 N N . GLN A 1 106 ? -4.454 -1.308 18.698 1.00 97.62 106 GLN A N 1
ATOM 855 C CA . GLN A 1 106 ? -4.333 -2.083 17.455 1.00 97.62 106 GLN A CA 1
ATOM 856 C C . GLN A 1 106 ? -4.666 -1.249 16.210 1.00 97.62 106 GLN A C 1
ATOM 858 O O . GLN A 1 106 ? -3.965 -1.328 15.207 1.00 97.62 106 GLN A O 1
ATOM 863 N N . ILE A 1 107 ? -5.691 -0.393 16.274 1.00 97.44 107 ILE A N 1
ATOM 864 C CA . ILE A 1 107 ? -6.036 0.534 15.186 1.00 97.44 107 ILE A CA 1
ATOM 865 C C . ILE A 1 107 ? -4.898 1.533 14.945 1.00 97.44 107 ILE A C 1
ATOM 867 O O . ILE A 1 107 ? -4.591 1.848 13.794 1.00 97.44 107 ILE A O 1
ATOM 871 N N . ALA A 1 108 ? -4.269 2.043 16.008 1.00 95.50 108 ALA A N 1
ATOM 872 C CA . ALA A 1 108 ? -3.124 2.941 15.886 1.00 95.50 108 ALA A CA 1
ATOM 873 C C . ALA A 1 108 ? -1.915 2.241 15.237 1.00 95.50 108 ALA A C 1
ATOM 875 O O . ALA A 1 108 ? -1.276 2.823 14.359 1.00 95.50 108 ALA A O 1
ATOM 876 N N . GLU A 1 109 ? -1.642 0.989 15.610 1.00 97.31 109 GLU A N 1
ATOM 877 C CA . GLU A 1 109 ? -0.601 0.156 14.994 1.00 97.31 109 GLU A CA 1
ATOM 878 C C . GLU A 1 109 ? -0.892 -0.127 13.512 1.00 97.31 109 GLU A C 1
ATOM 880 O O . GLU A 1 109 ? -0.015 0.059 12.667 1.00 97.31 109 GLU A O 1
ATOM 885 N N . ASP A 1 110 ? -2.130 -0.495 13.171 1.00 98.06 110 ASP A N 1
ATOM 886 C CA . ASP A 1 110 ? -2.544 -0.735 11.787 1.00 98.06 110 ASP A CA 1
ATOM 887 C C . ASP A 1 110 ? -2.429 0.539 10.932 1.00 98.06 110 ASP A C 1
ATOM 889 O O . ASP A 1 110 ? -1.927 0.487 9.809 1.00 98.06 110 ASP A O 1
ATOM 893 N N . ASN A 1 111 ? -2.837 1.703 11.457 1.00 97.38 111 ASN A N 1
ATOM 894 C CA . ASN A 1 111 ? -2.660 2.989 10.772 1.00 97.38 111 ASN A CA 1
ATOM 895 C C . ASN A 1 111 ? -1.176 3.287 10.520 1.00 97.38 111 ASN A C 1
ATOM 897 O O . ASN A 1 111 ? -0.814 3.691 9.416 1.00 97.38 111 ASN A O 1
ATOM 901 N N . HIS A 1 112 ? -0.310 3.040 11.505 1.00 96.44 112 HIS A N 1
ATOM 902 C CA . HIS A 1 112 ? 1.129 3.221 11.335 1.00 96.44 112 HIS A CA 1
ATOM 903 C C . HIS A 1 112 ? 1.701 2.302 10.246 1.00 96.44 112 HIS A C 1
ATOM 905 O O . HIS A 1 112 ? 2.485 2.746 9.404 1.00 96.44 112 HIS A O 1
ATOM 911 N N . GLN A 1 113 ? 1.276 1.036 10.219 1.00 97.19 113 GLN A N 1
ATOM 912 C CA . GLN A 1 113 ? 1.701 0.078 9.201 1.00 97.19 113 GLN A CA 1
ATOM 913 C C . GLN A 1 113 ? 1.202 0.471 7.799 1.00 97.19 113 GLN A C 1
ATOM 915 O O . GLN A 1 113 ? 1.939 0.303 6.822 1.00 97.19 113 GLN A O 1
ATOM 920 N N . ILE A 1 114 ? -0.008 1.032 7.684 1.00 96.50 114 ILE A N 1
ATOM 921 C CA . ILE A 1 114 ? -0.520 1.602 6.427 1.00 96.50 114 ILE A CA 1
ATOM 922 C C . ILE A 1 114 ? 0.372 2.762 5.978 1.00 96.50 114 ILE A C 1
ATOM 924 O O . ILE A 1 114 ? 0.850 2.742 4.852 1.00 96.50 114 ILE A O 1
ATOM 928 N N . GLU A 1 115 ? 0.675 3.727 6.849 1.00 95.62 115 GLU A N 1
ATOM 929 C CA . GLU A 1 115 ? 1.529 4.878 6.511 1.00 95.62 115 GLU A CA 1
ATOM 930 C C . GLU A 1 115 ? 2.959 4.480 6.113 1.00 95.62 115 GLU A C 1
ATOM 932 O O . GLU A 1 115 ? 3.597 5.113 5.265 1.00 95.62 115 GLU A O 1
ATOM 937 N N . GLU A 1 116 ? 3.519 3.452 6.747 1.00 97.25 116 GLU A N 1
ATOM 938 C CA . GLU A 1 116 ? 4.810 2.897 6.349 1.00 97.25 116 GLU A CA 1
ATOM 939 C C . GLU A 1 116 ? 4.735 2.240 4.968 1.00 97.25 116 GLU A C 1
ATOM 941 O O . GLU A 1 116 ? 5.567 2.533 4.106 1.00 97.25 116 GLU A O 1
ATOM 946 N N . THR A 1 117 ? 3.717 1.410 4.739 1.00 96.50 117 THR A N 1
ATOM 947 C CA . THR A 1 117 ? 3.512 0.731 3.453 1.00 96.50 117 THR A CA 1
ATOM 948 C C . THR A 1 117 ? 3.253 1.745 2.335 1.00 96.50 117 THR A C 1
ATOM 950 O O . THR A 1 117 ? 3.827 1.619 1.259 1.00 96.50 117 THR A O 1
ATOM 953 N N . ASP A 1 118 ? 2.502 2.813 2.603 1.00 97.12 118 ASP A N 1
ATOM 954 C CA . ASP A 1 118 ? 2.237 3.912 1.669 1.00 97.12 118 ASP A CA 1
ATOM 955 C C . ASP A 1 118 ? 3.536 4.595 1.222 1.00 97.12 118 ASP A C 1
ATOM 957 O O . ASP A 1 118 ? 3.767 4.799 0.028 1.00 97.12 118 ASP A O 1
ATOM 961 N N . ARG A 1 119 ? 4.449 4.875 2.161 1.00 95.62 119 ARG A N 1
ATOM 962 C CA . ARG A 1 119 ? 5.776 5.425 1.836 1.00 95.62 119 ARG A CA 1
ATOM 963 C C . ARG A 1 119 ? 6.608 4.464 0.987 1.00 95.62 119 ARG A C 1
ATOM 965 O O . ARG A 1 119 ? 7.292 4.910 0.064 1.00 95.62 119 ARG A O 1
ATOM 972 N N . GLN A 1 120 ? 6.550 3.163 1.277 1.00 95.50 120 GLN A N 1
ATOM 973 C CA . GLN A 1 120 ? 7.242 2.139 0.488 1.00 95.50 120 GLN A CA 1
ATOM 974 C C . GLN A 1 120 ? 6.666 2.039 -0.930 1.00 95.50 120 GLN A C 1
ATOM 976 O O . GLN A 1 120 ? 7.437 1.982 -1.886 1.00 95.50 120 GLN A O 1
ATOM 981 N N . ILE A 1 121 ? 5.339 2.098 -1.077 1.00 96.19 121 ILE A N 1
ATOM 982 C CA . ILE A 1 121 ? 4.640 2.109 -2.368 1.00 96.19 121 ILE A CA 1
ATOM 983 C C . ILE A 1 121 ? 5.087 3.309 -3.207 1.00 96.19 121 ILE A C 1
ATOM 985 O O . ILE A 1 121 ? 5.474 3.128 -4.359 1.00 96.19 121 ILE A O 1
ATOM 989 N N . VAL A 1 122 ? 5.111 4.521 -2.641 1.00 95.81 122 VAL A N 1
ATOM 990 C CA . VAL A 1 122 ? 5.562 5.730 -3.358 1.00 95.81 122 VAL A CA 1
ATOM 991 C C . VAL A 1 122 ? 7.016 5.589 -3.819 1.00 95.81 122 VAL A C 1
ATOM 993 O O . VAL A 1 122 ? 7.320 5.820 -4.991 1.00 95.81 122 VAL A O 1
ATOM 996 N N . ALA A 1 123 ? 7.918 5.155 -2.933 1.00 92.94 123 ALA A N 1
ATOM 997 C CA . ALA A 1 123 ? 9.326 4.955 -3.278 1.00 92.94 123 ALA A CA 1
ATOM 998 C C . ALA A 1 123 ? 9.506 3.889 -4.374 1.00 92.94 123 ALA A C 1
ATOM 1000 O O . ALA A 1 123 ? 10.264 4.085 -5.326 1.00 92.94 123 ALA A O 1
ATOM 1001 N N . LYS A 1 124 ? 8.771 2.775 -4.281 1.00 95.94 124 LYS A N 1
ATOM 1002 C CA . LYS A 1 124 ? 8.813 1.702 -5.278 1.00 95.94 124 LYS A CA 1
ATOM 1003 C C . LYS A 1 124 ? 8.179 2.102 -6.601 1.00 95.94 124 LYS A C 1
ATOM 1005 O O . LYS A 1 124 ? 8.661 1.674 -7.645 1.00 95.94 124 LYS A O 1
ATOM 1010 N N . ARG A 1 125 ? 7.170 2.974 -6.589 1.00 95.69 125 ARG A N 1
ATOM 1011 C CA . ARG A 1 125 ? 6.554 3.518 -7.803 1.00 95.69 125 ARG A CA 1
ATOM 1012 C C . ARG A 1 125 ? 7.539 4.390 -8.571 1.00 95.69 125 ARG A C 1
ATOM 1014 O O . ARG A 1 125 ? 7.629 4.252 -9.790 1.00 95.69 125 ARG A O 1
ATOM 1021 N N . GLN A 1 126 ? 8.310 5.221 -7.866 1.00 92.44 126 GLN A N 1
ATOM 1022 C CA . GLN A 1 126 ? 9.406 5.997 -8.458 1.00 92.44 126 GLN A CA 1
ATOM 1023 C C . GLN A 1 126 ? 10.498 5.080 -9.014 1.00 92.44 126 GLN A C 1
ATOM 1025 O O . GLN A 1 126 ? 10.933 5.263 -10.149 1.00 92.44 126 GLN A O 1
ATOM 1030 N N . GLU A 1 127 ? 10.910 4.060 -8.252 1.00 93.06 127 GLU A N 1
ATOM 1031 C CA . GLU A 1 127 ? 11.880 3.070 -8.727 1.00 93.06 127 GLU A CA 1
ATOM 1032 C C . GLU A 1 127 ? 11.391 2.383 -10.009 1.00 93.06 127 GLU A C 1
ATOM 1034 O O . GLU A 1 127 ? 12.112 2.392 -11.004 1.00 93.06 127 GLU A O 1
ATOM 1039 N N . ALA A 1 128 ? 10.166 1.852 -10.028 1.00 94.50 128 ALA A N 1
ATOM 1040 C CA . ALA A 1 128 ? 9.583 1.202 -11.201 1.00 94.50 128 ALA A CA 1
ATOM 1041 C C . ALA A 1 128 ? 9.557 2.136 -12.419 1.00 94.50 128 ALA A C 1
ATOM 1043 O O . ALA A 1 128 ? 9.900 1.715 -13.522 1.00 94.50 128 ALA A O 1
ATOM 1044 N N . ALA A 1 129 ? 9.235 3.415 -12.216 1.00 91.00 129 ALA A N 1
ATOM 1045 C CA . ALA A 1 129 ? 9.231 4.419 -13.272 1.00 91.00 129 ALA A CA 1
ATOM 1046 C C . ALA A 1 129 ? 10.651 4.683 -13.827 1.00 91.00 129 ALA A C 1
ATOM 1048 O O . ALA A 1 129 ? 10.847 4.757 -15.042 1.00 91.00 129 ALA A O 1
ATOM 1049 N N . HIS A 1 130 ? 11.670 4.745 -12.962 1.00 91.50 130 HIS A N 1
ATOM 1050 C CA . HIS A 1 130 ? 13.072 4.833 -13.387 1.00 91.50 130 HIS A CA 1
ATOM 1051 C C . HIS A 1 130 ? 13.546 3.575 -14.127 1.00 91.50 130 HIS A C 1
ATOM 1053 O O . HIS A 1 130 ? 14.235 3.685 -15.142 1.00 91.50 130 HIS A O 1
ATOM 1059 N N . ARG A 1 131 ? 13.170 2.380 -13.651 1.00 95.44 131 ARG A N 1
ATOM 1060 C CA . ARG A 1 131 ? 13.492 1.105 -14.314 1.00 95.44 131 ARG A CA 1
ATOM 1061 C C . ARG A 1 131 ? 12.844 1.009 -15.692 1.00 95.44 131 ARG A C 1
ATOM 1063 O O . ARG A 1 131 ? 13.514 0.607 -16.639 1.00 95.44 131 ARG A O 1
ATOM 1070 N N . GLN A 1 132 ? 11.590 1.441 -15.821 1.00 95.62 132 GLN A N 1
ATOM 1071 C CA . GLN A 1 132 ? 10.878 1.504 -17.097 1.00 95.62 132 GLN A CA 1
ATOM 1072 C C . GLN A 1 132 ? 11.622 2.383 -18.111 1.00 95.62 132 GLN A C 1
ATOM 1074 O O . GLN A 1 132 ? 11.884 1.940 -19.228 1.00 95.62 132 GLN A O 1
ATOM 1079 N N . ALA A 1 133 ? 12.017 3.596 -17.709 1.00 92.06 133 ALA A N 1
ATOM 1080 C CA . ALA A 1 133 ? 12.761 4.516 -18.568 1.00 92.06 133 ALA A CA 1
ATOM 1081 C C . ALA A 1 133 ? 14.134 3.947 -18.975 1.00 92.06 133 ALA A C 1
ATOM 1083 O O . ALA A 1 133 ? 14.504 3.990 -20.147 1.00 92.06 133 ALA A O 1
ATOM 1084 N N . ALA A 1 134 ? 14.870 3.349 -18.030 1.00 92.69 134 ALA A N 1
ATOM 1085 C CA . ALA A 1 134 ? 16.160 2.716 -18.308 1.00 92.69 134 ALA A CA 1
ATOM 1086 C C . ALA A 1 134 ? 16.035 1.527 -19.276 1.00 92.69 134 ALA A C 1
ATOM 1088 O O . ALA A 1 134 ? 16.899 1.328 -20.136 1.00 92.69 134 ALA A O 1
ATOM 1089 N N . LEU A 1 135 ? 14.959 0.744 -19.156 1.00 95.75 135 LEU A N 1
ATOM 1090 C CA . LEU A 1 135 ? 14.650 -0.347 -20.073 1.00 95.75 135 LEU A CA 1
ATOM 1091 C C . LEU A 1 135 ? 14.329 0.184 -21.474 1.00 95.75 135 LEU A C 1
ATOM 1093 O O . LEU A 1 135 ? 14.929 -0.284 -22.437 1.00 95.75 135 LEU A O 1
ATOM 1097 N N . GLN A 1 136 ? 13.460 1.192 -21.591 1.00 95.12 136 GLN A N 1
ATOM 1098 C CA . GLN A 1 136 ? 13.127 1.829 -22.872 1.00 95.12 136 GLN A CA 1
ATOM 1099 C C . GLN A 1 136 ? 14.365 2.403 -23.572 1.00 95.12 136 GLN A C 1
ATOM 1101 O O . GLN A 1 136 ? 14.573 2.144 -24.756 1.00 95.12 136 GLN A O 1
ATOM 1106 N N . GLN A 1 137 ? 15.233 3.106 -22.837 1.00 94.94 137 GLN A N 1
ATOM 1107 C CA . GLN A 1 137 ? 16.502 3.597 -23.375 1.00 94.94 137 GLN A CA 1
ATOM 1108 C C . GLN A 1 137 ? 17.394 2.441 -23.856 1.00 94.94 137 GLN A C 1
ATOM 1110 O O . GLN A 1 137 ? 17.930 2.491 -24.958 1.00 94.94 137 GLN A O 1
ATOM 1115 N N . SER A 1 138 ? 17.515 1.372 -23.063 1.00 95.75 138 SER A N 1
ATOM 1116 C CA . SER A 1 138 ? 18.341 0.210 -23.422 1.00 95.75 138 SER A CA 1
ATOM 1117 C C . SER A 1 138 ? 17.821 -0.528 -24.662 1.00 95.75 138 SER A C 1
ATOM 1119 O O . SER A 1 138 ? 18.618 -1.101 -25.405 1.00 95.75 138 SER A O 1
ATOM 1121 N N . ILE A 1 139 ? 16.499 -0.552 -24.876 1.00 93.50 139 ILE A N 1
ATOM 1122 C CA . ILE A 1 139 ? 15.867 -1.082 -26.095 1.00 93.50 139 ILE A CA 1
ATOM 1123 C C . ILE A 1 139 ? 16.276 -0.217 -27.290 1.00 93.50 139 ILE A C 1
ATOM 1125 O O . ILE A 1 139 ? 16.835 -0.758 -28.240 1.00 93.50 139 ILE A O 1
ATOM 1129 N N . ALA A 1 140 ? 16.091 1.105 -27.212 1.00 93.69 140 ALA A N 1
ATOM 1130 C CA . ALA A 1 140 ? 16.437 2.025 -28.298 1.00 93.69 140 ALA A CA 1
ATOM 1131 C C . ALA A 1 140 ? 17.933 1.960 -28.667 1.00 93.69 140 ALA A C 1
ATOM 1133 O O . ALA A 1 140 ? 18.291 1.885 -29.841 1.00 93.69 140 ALA A O 1
ATOM 1134 N N . GLU A 1 141 ? 18.819 1.909 -27.667 1.00 95.25 141 GLU A N 1
ATOM 1135 C CA . GLU A 1 141 ? 20.262 1.729 -27.875 1.00 95.25 141 GLU A CA 1
ATOM 1136 C C . GLU A 1 141 ? 20.585 0.383 -28.543 1.00 95.25 141 GLU A C 1
ATOM 1138 O O . GLU A 1 141 ? 21.455 0.312 -29.414 1.00 95.25 141 GLU A O 1
ATOM 1143 N N . ALA A 1 142 ? 19.892 -0.696 -28.158 1.00 92.56 142 ALA A N 1
ATOM 1144 C CA . ALA A 1 142 ? 20.080 -2.010 -28.767 1.00 92.56 142 ALA A CA 1
ATOM 1145 C C . ALA A 1 142 ? 19.613 -2.040 -30.230 1.00 92.56 142 ALA A C 1
ATOM 1147 O O . ALA A 1 142 ? 20.320 -2.605 -31.066 1.00 92.56 142 ALA A O 1
ATOM 1148 N N . GLU A 1 143 ? 18.480 -1.407 -30.539 1.00 96.00 143 GLU A N 1
ATOM 1149 C CA . GLU A 1 143 ? 17.953 -1.282 -31.901 1.00 96.00 143 GLU A CA 1
ATOM 1150 C C . GLU A 1 143 ? 18.895 -0.464 -32.791 1.00 96.00 143 GLU A C 1
ATOM 1152 O O . GLU A 1 143 ? 19.253 -0.910 -33.883 1.00 96.00 143 GLU A O 1
ATOM 1157 N N . GLN A 1 144 ? 19.377 0.686 -32.307 1.00 95.06 144 GLN A N 1
ATOM 1158 C CA . GLN A 1 144 ? 20.340 1.514 -33.034 1.00 95.06 144 GLN A CA 1
ATOM 1159 C C . GLN A 1 144 ? 21.658 0.767 -33.282 1.00 95.06 144 GLN A C 1
ATOM 1161 O O . GLN A 1 144 ? 22.191 0.800 -34.393 1.00 95.06 144 GLN A O 1
ATOM 1166 N N . ALA A 1 145 ? 22.180 0.067 -32.270 1.00 93.75 145 ALA A N 1
ATOM 1167 C CA . ALA A 1 145 ? 23.396 -0.729 -32.413 1.00 93.75 145 ALA A CA 1
ATOM 1168 C C . ALA A 1 145 ? 23.217 -1.851 -33.445 1.00 93.75 145 ALA A C 1
ATOM 1170 O O . ALA A 1 145 ? 24.117 -2.089 -34.246 1.00 93.75 145 ALA A O 1
ATOM 1171 N N . PHE A 1 146 ? 22.055 -2.511 -33.465 1.00 94.25 146 PHE A N 1
ATOM 1172 C CA . PHE A 1 146 ? 21.752 -3.555 -34.441 1.00 94.25 146 PHE A CA 1
ATOM 1173 C C . PHE A 1 146 ? 21.670 -3.004 -35.871 1.00 94.25 146 PHE A C 1
ATOM 1175 O O . PHE A 1 146 ? 22.233 -3.599 -36.787 1.00 94.25 146 PHE A O 1
ATOM 1182 N N . GLN A 1 147 ? 21.057 -1.834 -36.074 1.00 94.88 147 GLN A N 1
ATOM 1183 C CA . GLN A 1 147 ? 20.983 -1.179 -37.389 1.00 94.88 147 GLN A CA 1
ATOM 1184 C C . GLN A 1 147 ? 22.357 -0.774 -37.948 1.00 94.88 147 GLN A C 1
ATOM 1186 O O . GLN A 1 147 ? 22.535 -0.748 -39.163 1.00 94.88 147 GLN A O 1
ATOM 1191 N N . GLN A 1 148 ? 23.329 -0.479 -37.080 1.00 95.94 148 GLN A N 1
ATOM 1192 C CA . GLN A 1 148 ? 24.699 -0.130 -37.476 1.00 95.94 148 GLN A CA 1
ATOM 1193 C C . GLN A 1 148 ? 25.581 -1.348 -37.793 1.00 95.94 148 GLN A C 1
ATOM 1195 O O . GLN A 1 148 ? 26.661 -1.179 -38.361 1.00 95.94 148 GLN A O 1
ATOM 1200 N N . MET A 1 149 ? 25.154 -2.561 -37.426 1.00 95.12 149 MET A N 1
ATOM 1201 C CA . MET A 1 149 ? 25.875 -3.793 -37.756 1.00 95.12 149 MET A CA 1
ATOM 1202 C C . MET A 1 149 ? 25.831 -4.084 -39.257 1.00 95.12 149 MET A C 1
ATOM 1204 O O . MET A 1 149 ? 24.922 -3.658 -39.973 1.00 95.12 149 MET A O 1
ATOM 1208 N N . SER A 1 150 ? 26.803 -4.858 -39.738 1.00 97.00 150 SER A N 1
ATOM 1209 C CA . SER A 1 150 ? 26.773 -5.342 -41.117 1.00 97.00 150 SER A CA 1
ATOM 1210 C C . SER A 1 150 ? 25.586 -6.297 -41.349 1.00 97.00 150 SER A C 1
ATOM 1212 O O . SER A 1 150 ? 25.134 -6.957 -40.410 1.00 97.00 150 SER A O 1
ATOM 1214 N N . PRO A 1 151 ? 25.093 -6.452 -42.594 1.00 96.56 151 PRO A N 1
ATOM 1215 C CA . PRO A 1 151 ? 24.002 -7.386 -42.892 1.00 96.56 151 PRO A CA 1
ATOM 1216 C C . PRO A 1 151 ? 24.294 -8.838 -42.479 1.00 96.56 151 PRO A C 1
ATOM 1218 O O . PRO A 1 151 ? 23.384 -9.571 -42.097 1.00 96.56 151 PRO A O 1
ATOM 1221 N N . GLU A 1 152 ? 25.561 -9.257 -42.531 1.00 96.12 152 GLU A N 1
ATOM 1222 C CA . GLU A 1 152 ? 25.996 -10.596 -42.116 1.00 96.12 152 GLU A CA 1
ATOM 1223 C C . GLU A 1 152 ? 25.871 -10.784 -40.597 1.00 96.12 152 GLU A C 1
ATOM 1225 O O . GLU A 1 152 ? 25.347 -11.797 -40.132 1.00 96.12 152 GLU A O 1
ATOM 1230 N N . GLU A 1 153 ? 26.280 -9.783 -39.814 1.00 92.00 153 GLU A N 1
ATOM 1231 C CA . GLU A 1 153 ? 26.117 -9.776 -38.356 1.00 92.00 153 GLU A CA 1
ATOM 1232 C C . GLU A 1 153 ? 24.641 -9.668 -37.954 1.00 92.00 153 GLU A C 1
ATOM 1234 O O . GLU A 1 153 ? 24.199 -10.360 -37.036 1.00 92.00 153 GLU A O 1
ATOM 1239 N N . GLN A 1 154 ? 23.852 -8.865 -38.673 1.00 93.12 154 GLN A N 1
ATOM 1240 C CA . GLN A 1 154 ? 22.407 -8.778 -38.461 1.00 93.12 154 GLN A CA 1
ATOM 1241 C C . GLN A 1 154 ? 21.718 -10.124 -38.713 1.00 93.12 154 GLN A C 1
ATOM 1243 O O . GLN A 1 154 ? 20.863 -10.530 -37.927 1.00 93.12 154 GLN A O 1
ATOM 1248 N N . ALA A 1 155 ? 22.106 -10.852 -39.764 1.00 93.25 155 ALA A N 1
ATOM 1249 C CA . ALA A 1 155 ? 21.585 -12.191 -40.030 1.00 93.25 155 ALA A CA 1
ATOM 1250 C C . ALA A 1 155 ? 21.990 -13.195 -38.937 1.00 93.25 155 ALA A C 1
ATOM 1252 O O . ALA A 1 155 ? 21.179 -14.034 -38.546 1.00 93.25 155 ALA A O 1
ATOM 1253 N N . LEU A 1 156 ? 23.216 -13.089 -38.412 1.00 94.44 156 LEU A N 1
ATOM 1254 C CA . LEU A 1 156 ? 23.726 -13.977 -37.367 1.00 94.44 156 LEU A CA 1
ATOM 1255 C C . LEU A 1 156 ? 23.049 -13.751 -36.005 1.00 94.44 156 LEU A C 1
ATOM 1257 O O . LEU A 1 156 ? 22.759 -14.712 -35.293 1.00 94.44 156 LEU A O 1
ATOM 1261 N N . TYR A 1 157 ? 22.796 -12.494 -35.630 1.00 92.44 157 TYR A N 1
ATOM 1262 C CA . TYR A 1 157 ? 22.260 -12.134 -34.311 1.00 92.44 157 TYR A CA 1
ATOM 1263 C C . TYR A 1 157 ? 20.766 -11.785 -34.308 1.00 92.44 157 TYR A C 1
ATOM 1265 O O . TYR A 1 157 ? 20.202 -11.543 -33.239 1.00 92.44 157 TYR A O 1
ATOM 1273 N N . GLY A 1 158 ? 20.109 -11.777 -35.469 1.00 93.56 158 GLY A N 1
ATOM 1274 C CA . GLY A 1 158 ? 18.739 -11.287 -35.633 1.00 93.56 158 GLY A CA 1
ATOM 1275 C C . GLY A 1 158 ? 17.698 -12.016 -34.786 1.00 93.56 158 GLY A C 1
ATOM 1276 O O . GLY A 1 158 ? 16.821 -11.374 -34.208 1.00 93.56 158 GLY A O 1
ATOM 1277 N N . ASP A 1 159 ? 17.802 -13.338 -34.641 1.00 94.44 159 ASP A N 1
ATOM 1278 C CA . ASP A 1 159 ? 16.864 -14.113 -33.816 1.00 94.44 159 ASP A CA 1
ATOM 1279 C C . ASP A 1 159 ? 17.002 -13.790 -32.327 1.00 94.44 159 ASP A C 1
ATOM 1281 O O . ASP A 1 159 ? 16.005 -13.556 -31.642 1.00 94.44 159 ASP A O 1
ATOM 1285 N N . MET A 1 160 ? 18.241 -13.702 -31.837 1.00 90.50 160 MET A N 1
ATOM 1286 C CA . MET A 1 160 ? 18.519 -13.325 -30.452 1.00 90.50 160 MET A CA 1
ATOM 1287 C C . MET A 1 160 ? 18.065 -11.889 -30.174 1.00 90.50 160 MET A C 1
ATOM 1289 O O . MET A 1 160 ? 17.426 -11.636 -29.154 1.00 90.50 160 MET A O 1
ATOM 1293 N N . HIS A 1 161 ? 18.345 -10.964 -31.097 1.00 93.81 161 HIS A N 1
ATOM 1294 C CA . HIS A 1 161 ? 17.899 -9.577 -31.011 1.00 93.81 161 HIS A CA 1
ATOM 1295 C C . HIS A 1 161 ? 16.373 -9.491 -30.900 1.00 93.81 161 HIS A C 1
ATOM 1297 O O . HIS A 1 161 ? 15.859 -8.953 -29.919 1.00 93.81 161 HIS A O 1
ATOM 1303 N N . ARG A 1 162 ? 15.646 -10.103 -31.846 1.00 94.81 162 ARG A N 1
ATOM 1304 C CA . ARG A 1 162 ? 14.176 -10.115 -31.852 1.00 94.81 162 ARG A CA 1
ATOM 1305 C C . ARG A 1 162 ? 13.599 -10.728 -30.582 1.00 94.81 162 ARG A C 1
ATOM 1307 O O . ARG A 1 162 ? 12.744 -10.109 -29.960 1.00 94.81 162 ARG A O 1
ATOM 1314 N N . SER A 1 163 ? 14.085 -11.898 -30.164 1.00 95.50 163 SER A N 1
ATOM 1315 C CA . SER A 1 163 ? 13.559 -12.576 -28.975 1.00 95.50 163 SER A CA 1
ATOM 1316 C C . SER A 1 163 ? 13.767 -11.762 -27.695 1.00 95.50 163 SER A C 1
ATOM 1318 O O . SER A 1 163 ? 12.862 -11.709 -26.867 1.00 95.50 163 SER A O 1
ATOM 1320 N N . THR A 1 164 ? 14.933 -11.131 -27.511 1.00 93.50 164 THR A N 1
ATOM 1321 C CA . THR A 1 164 ? 15.201 -10.310 -26.317 1.00 93.50 164 THR A CA 1
ATOM 1322 C C . THR A 1 164 ? 14.366 -9.029 -26.312 1.00 93.50 164 THR A C 1
ATOM 1324 O O . THR A 1 164 ? 13.822 -8.669 -25.271 1.00 93.50 164 THR A O 1
ATOM 1327 N N . LEU A 1 165 ? 14.233 -8.344 -27.454 1.00 93.00 165 LEU A N 1
ATOM 1328 C CA . LEU A 1 165 ? 13.404 -7.138 -27.526 1.00 93.00 165 LEU A CA 1
ATOM 1329 C C . LEU A 1 165 ? 11.919 -7.453 -27.341 1.00 93.00 165 LEU A C 1
ATOM 1331 O O . LEU A 1 165 ? 11.236 -6.724 -26.630 1.00 93.00 165 LEU A O 1
ATOM 1335 N N . GLN A 1 166 ? 11.433 -8.561 -27.905 1.00 94.00 166 GLN A N 1
ATOM 1336 C CA . GLN A 1 166 ? 10.053 -9.000 -27.718 1.00 94.00 166 GLN A CA 1
ATOM 1337 C C . GLN A 1 166 ? 9.738 -9.268 -26.239 1.00 94.00 166 GLN A C 1
ATOM 1339 O O . GLN A 1 166 ? 8.693 -8.840 -25.757 1.00 94.00 166 GLN A O 1
ATOM 1344 N N . GLN A 1 167 ? 10.644 -9.926 -25.506 1.00 91.06 167 GLN A N 1
ATOM 1345 C CA . GLN A 1 167 ? 10.496 -10.133 -24.059 1.00 91.06 167 GLN A CA 1
ATOM 1346 C C . GLN A 1 167 ? 10.451 -8.803 -23.298 1.00 91.06 167 GLN A C 1
ATOM 1348 O O . GLN A 1 167 ? 9.561 -8.592 -22.481 1.00 91.06 167 GLN A O 1
ATOM 1353 N N . ALA A 1 168 ? 11.359 -7.877 -23.609 1.00 91.62 168 ALA A N 1
ATOM 1354 C CA . ALA A 1 168 ? 11.397 -6.564 -22.973 1.00 91.62 168 ALA A CA 1
ATOM 1355 C C . ALA A 1 168 ? 10.127 -5.735 -23.244 1.00 91.62 168 ALA A C 1
ATOM 1357 O O . ALA A 1 168 ? 9.579 -5.115 -22.335 1.00 91.62 168 ALA A O 1
ATOM 1358 N N . GLN A 1 169 ? 9.624 -5.751 -24.481 1.00 93.75 169 GLN A N 1
ATOM 1359 C CA . GLN A 1 169 ? 8.378 -5.080 -24.860 1.00 93.75 169 GLN A CA 1
ATOM 1360 C C . GLN A 1 169 ? 7.155 -5.720 -24.194 1.00 93.75 169 GLN A C 1
ATOM 1362 O O . GLN A 1 169 ? 6.249 -5.003 -23.769 1.00 93.75 169 GLN A O 1
ATOM 1367 N N . GLN A 1 170 ? 7.132 -7.050 -24.057 1.00 94.56 170 GLN A N 1
ATOM 1368 C CA . GLN A 1 170 ? 6.088 -7.745 -23.308 1.00 94.56 170 GLN A CA 1
ATOM 1369 C C . GLN A 1 170 ? 6.097 -7.330 -21.833 1.00 94.56 170 GLN A C 1
ATOM 1371 O O . GLN A 1 170 ? 5.043 -6.966 -21.316 1.00 94.56 170 GLN A O 1
ATOM 1376 N N . ALA A 1 171 ? 7.267 -7.315 -21.189 1.00 91.06 171 ALA A N 1
ATOM 1377 C CA . ALA A 1 171 ? 7.408 -6.878 -19.803 1.00 91.06 171 ALA A CA 1
ATOM 1378 C C . ALA A 1 171 ? 6.937 -5.428 -19.617 1.00 91.06 171 ALA A C 1
ATOM 1380 O O . ALA A 1 171 ? 6.191 -5.140 -18.686 1.00 91.06 171 ALA A O 1
ATOM 1381 N N . LEU A 1 172 ? 7.294 -4.518 -20.534 1.00 94.06 172 LEU A N 1
ATOM 1382 C CA . LEU A 1 172 ? 6.802 -3.134 -20.530 1.00 94.06 172 LEU A CA 1
ATOM 1383 C C . LEU A 1 172 ? 5.273 -3.053 -20.652 1.00 94.06 172 LEU A C 1
ATOM 1385 O O . LEU A 1 172 ? 4.647 -2.263 -19.949 1.00 94.06 172 LEU A O 1
ATOM 1389 N N . ALA A 1 173 ? 4.665 -3.858 -21.526 1.00 92.81 173 ALA A N 1
ATOM 1390 C CA . ALA A 1 173 ? 3.217 -3.865 -21.722 1.00 92.81 173 ALA A CA 1
ATOM 1391 C C . ALA A 1 173 ? 2.461 -4.454 -20.519 1.00 92.81 173 ALA A C 1
ATOM 1393 O O . ALA A 1 173 ? 1.422 -3.927 -20.122 1.00 92.81 173 ALA A O 1
ATOM 1394 N N . GLU A 1 174 ? 2.966 -5.540 -19.935 1.00 94.44 174 GLU A N 1
ATOM 1395 C CA . GLU A 1 174 ? 2.393 -6.156 -18.737 1.00 94.44 174 GLU A CA 1
ATOM 1396 C C . GLU A 1 174 ? 2.553 -5.247 -17.517 1.00 94.44 174 GLU A C 1
ATOM 1398 O O . GLU A 1 174 ? 1.569 -4.956 -16.835 1.00 94.44 174 GLU A O 1
ATOM 1403 N N . GLY A 1 175 ? 3.751 -4.694 -17.321 1.00 93.31 175 GLY A N 1
ATOM 1404 C CA . GLY A 1 175 ? 4.026 -3.714 -16.278 1.00 93.31 175 GLY A CA 1
ATOM 1405 C C . GLY A 1 175 ? 3.135 -2.478 -16.388 1.00 93.31 175 GLY A C 1
ATOM 1406 O O . GLY A 1 175 ? 2.590 -2.042 -15.380 1.00 93.31 175 GLY A O 1
ATOM 1407 N N . ALA A 1 176 ? 2.886 -1.957 -17.595 1.00 92.88 176 ALA A N 1
ATOM 1408 C CA . ALA A 1 176 ? 1.968 -0.833 -17.794 1.00 92.88 176 ALA A CA 1
ATOM 1409 C C . ALA A 1 176 ? 0.528 -1.149 -17.348 1.00 92.88 176 ALA A C 1
ATOM 1411 O O . ALA A 1 176 ? -0.095 -0.322 -16.688 1.00 92.88 176 ALA A O 1
ATOM 1412 N N . ARG A 1 177 ? 0.013 -2.352 -17.646 1.00 94.06 177 ARG A N 1
ATOM 1413 C CA . ARG A 1 177 ? -1.328 -2.781 -17.200 1.00 94.06 177 ARG A CA 1
ATOM 1414 C C . ARG A 1 177 ? -1.415 -2.911 -15.683 1.00 94.06 177 ARG A C 1
ATOM 1416 O O . ARG A 1 177 ? -2.421 -2.529 -15.088 1.00 94.06 177 ARG A O 1
ATOM 1423 N N . VAL A 1 178 ? -0.376 -3.465 -15.057 1.00 94.06 178 VAL A N 1
ATOM 1424 C CA . VAL A 1 178 ? -0.301 -3.571 -13.596 1.00 94.06 178 VAL A CA 1
ATOM 1425 C C . VAL A 1 178 ? -0.262 -2.179 -12.973 1.00 94.06 178 VAL A C 1
ATOM 1427 O O . VAL A 1 178 ? -1.047 -1.902 -12.071 1.00 94.06 178 VAL A O 1
ATOM 1430 N N . LEU A 1 179 ? 0.593 -1.291 -13.481 1.00 92.75 179 LEU A N 1
ATOM 1431 C CA . LEU A 1 179 ? 0.696 0.080 -12.988 1.00 92.75 179 LEU A CA 1
ATOM 1432 C C . LEU A 1 179 ? -0.616 0.846 -13.148 1.00 92.75 179 LEU A C 1
ATOM 1434 O O . LEU A 1 179 ? -1.013 1.498 -12.201 1.00 92.75 179 LEU A O 1
ATOM 1438 N N . GLU A 1 180 ? -1.341 0.718 -14.260 1.00 91.81 180 GLU A N 1
ATOM 1439 C CA . GLU A 1 180 ? -2.645 1.380 -14.433 1.00 91.81 180 GLU A CA 1
ATOM 1440 C C . GLU A 1 180 ? -3.663 0.950 -13.361 1.00 91.81 180 GLU A C 1
ATOM 1442 O O . GLU A 1 180 ? -4.355 1.783 -12.772 1.00 91.81 180 GLU A O 1
ATOM 1447 N N . ARG A 1 181 ? -3.717 -0.353 -13.054 1.00 94.88 181 ARG A N 1
ATOM 1448 C CA . ARG A 1 181 ? -4.552 -0.885 -11.968 1.00 94.88 181 ARG A CA 1
ATOM 1449 C C . ARG A 1 181 ? -4.136 -0.316 -10.610 1.00 94.88 181 ARG A C 1
ATOM 1451 O O . ARG A 1 181 ? -4.997 0.123 -9.851 1.00 94.88 181 ARG A O 1
ATOM 1458 N N . LEU A 1 182 ? -2.839 -0.346 -10.302 1.00 92.19 182 LEU A N 1
ATOM 1459 C CA . LEU A 1 182 ? -2.306 0.144 -9.028 1.00 92.19 182 LEU A CA 1
ATOM 1460 C C . LEU A 1 182 ? -2.433 1.668 -8.899 1.00 92.19 182 LEU A C 1
ATOM 1462 O O . LEU A 1 182 ? -2.672 2.166 -7.806 1.00 92.19 182 LEU A O 1
ATOM 1466 N N . ASP A 1 183 ? -2.346 2.406 -10.003 1.00 91.50 183 ASP A N 1
ATOM 1467 C CA . ASP A 1 183 ? -2.492 3.858 -10.022 1.00 91.50 183 ASP A CA 1
ATOM 1468 C C . ASP A 1 183 ? -3.932 4.259 -9.655 1.00 91.50 183 ASP A C 1
ATOM 1470 O O . ASP A 1 183 ? -4.135 5.196 -8.883 1.00 91.50 183 ASP A O 1
ATOM 1474 N N . ALA A 1 184 ? -4.935 3.508 -10.125 1.00 90.19 184 ALA A N 1
ATOM 1475 C CA . ALA A 1 184 ? -6.321 3.684 -9.691 1.00 90.19 184 ALA A CA 1
ATOM 1476 C C . ALA A 1 184 ? -6.524 3.308 -8.211 1.00 90.19 184 ALA A C 1
ATOM 1478 O O . ALA A 1 184 ? -7.280 3.975 -7.504 1.00 90.19 184 ALA A O 1
ATOM 1479 N N . GLU A 1 185 ? -5.847 2.258 -7.739 1.00 92.06 185 GLU A N 1
ATOM 1480 C CA . GLU A 1 185 ? -5.923 1.786 -6.352 1.00 92.06 185 GLU A CA 1
ATOM 1481 C C . GLU A 1 185 ? -5.257 2.753 -5.363 1.00 92.06 185 GLU A C 1
ATOM 1483 O O . GLU A 1 185 ? -5.752 2.914 -4.254 1.00 92.06 185 GLU A O 1
ATOM 1488 N N . PHE A 1 186 ? -4.161 3.413 -5.745 1.00 93.75 186 PHE A N 1
ATOM 1489 C CA . PHE A 1 186 ? -3.325 4.219 -4.847 1.00 93.75 186 PHE A CA 1
ATOM 1490 C C . PHE A 1 186 ? -3.411 5.727 -5.075 1.00 93.75 186 PHE A C 1
ATOM 1492 O O . PHE A 1 186 ? -2.670 6.480 -4.443 1.00 93.75 186 PHE A O 1
ATOM 1499 N N . ALA A 1 187 ? -4.340 6.196 -5.909 1.00 90.94 187 ALA A N 1
ATOM 1500 C CA . ALA A 1 187 ? -4.530 7.619 -6.191 1.00 90.94 187 ALA A CA 1
ATOM 1501 C C . ALA A 1 187 ? -4.755 8.485 -4.933 1.00 90.94 187 ALA A C 1
ATOM 1503 O O . ALA A 1 187 ? -4.464 9.680 -4.944 1.00 90.94 187 ALA A O 1
ATOM 1504 N N . HIS A 1 188 ? -5.264 7.906 -3.840 1.00 88.69 188 HIS A N 1
ATOM 1505 C CA . HIS A 1 188 ? -5.464 8.603 -2.564 1.00 88.69 188 HIS A CA 1
ATOM 1506 C C . HIS A 1 188 ? -4.202 8.705 -1.693 1.00 88.69 188 HIS A C 1
ATOM 1508 O O . HIS A 1 188 ? -4.240 9.401 -0.678 1.00 88.69 188 HIS A O 1
ATOM 1514 N N . ILE A 1 189 ? -3.106 8.016 -2.031 1.00 90.50 189 ILE A N 1
ATOM 1515 C CA . ILE A 1 189 ? -1.858 8.054 -1.258 1.00 90.50 189 ILE A CA 1
ATOM 1516 C C . ILE A 1 189 ? -1.118 9.378 -1.546 1.00 90.50 189 ILE A C 1
ATOM 1518 O O . ILE A 1 189 ? -0.783 9.655 -2.702 1.00 90.50 189 ILE A O 1
ATOM 1522 N N . PRO A 1 190 ? -0.802 10.201 -0.525 1.00 83.81 190 PRO A N 1
ATOM 1523 C CA . PRO A 1 190 ? -0.058 11.445 -0.724 1.00 83.81 190 PRO A CA 1
ATOM 1524 C C . PRO A 1 190 ? 1.315 11.204 -1.368 1.00 83.81 190 PRO A C 1
ATOM 1526 O O . PRO A 1 190 ? 2.079 10.357 -0.907 1.00 83.81 190 PRO A O 1
ATOM 1529 N N . GLY A 1 191 ? 1.661 11.968 -2.408 1.00 82.94 191 GLY A N 1
ATOM 1530 C CA . GLY A 1 191 ? 2.937 11.819 -3.120 1.00 82.94 191 GLY A CA 1
ATOM 1531 C C . GLY A 1 191 ? 2.938 10.746 -4.218 1.00 82.94 191 GLY A C 1
ATOM 1532 O O . GLY A 1 191 ? 3.920 10.632 -4.957 1.00 82.94 191 GLY A O 1
ATOM 1533 N N . TYR A 1 192 ? 1.876 9.938 -4.330 1.00 86.75 192 TYR A N 1
ATOM 1534 C CA . TYR A 1 192 ? 1.802 8.862 -5.320 1.00 86.75 192 TYR A CA 1
ATOM 1535 C C . TYR A 1 192 ? 1.599 9.396 -6.742 1.00 86.75 192 TYR A C 1
ATOM 1537 O O . TYR A 1 192 ? 2.275 8.953 -7.671 1.00 86.75 192 TYR A O 1
ATOM 1545 N N . ALA A 1 193 ? 0.731 10.394 -6.919 1.00 84.44 193 ALA A N 1
ATOM 1546 C CA . ALA A 1 193 ? 0.503 11.021 -8.221 1.00 84.44 193 ALA A CA 1
ATOM 1547 C C . ALA A 1 193 ? 1.792 11.651 -8.782 1.00 84.44 193 ALA A C 1
ATOM 1549 O O . ALA A 1 193 ? 2.104 11.505 -9.964 1.00 84.44 193 ALA A O 1
ATOM 1550 N N . GLU A 1 194 ? 2.591 12.284 -7.926 1.00 83.88 194 GLU A N 1
ATOM 1551 C CA . GLU A 1 194 ? 3.894 12.849 -8.272 1.00 83.88 194 GLU A CA 1
ATOM 1552 C C . GLU A 1 194 ? 4.901 11.751 -8.644 1.00 83.88 194 GLU A C 1
ATOM 1554 O O . GLU A 1 194 ? 5.643 11.886 -9.620 1.00 83.88 194 GLU A O 1
ATOM 1559 N N . ALA A 1 195 ? 4.895 10.627 -7.919 1.00 79.00 195 ALA A N 1
ATOM 1560 C CA . ALA A 1 195 ? 5.710 9.458 -8.247 1.00 79.00 195 ALA A CA 1
ATOM 1561 C C . ALA A 1 195 ? 5.363 8.841 -9.612 1.00 79.00 195 ALA A C 1
ATOM 1563 O O . ALA A 1 195 ? 6.248 8.289 -10.269 1.00 79.00 195 ALA A O 1
ATOM 1564 N N . CYS A 1 196 ? 4.114 8.967 -10.069 1.00 78.06 196 CYS A N 1
ATOM 1565 C CA . CYS A 1 196 ? 3.703 8.520 -11.400 1.00 78.06 196 CYS A CA 1
ATOM 1566 C C . CYS A 1 196 ? 4.294 9.388 -12.523 1.00 78.06 196 CYS A C 1
ATOM 1568 O O . CYS A 1 196 ? 4.579 8.882 -13.608 1.00 78.06 196 CYS A O 1
ATOM 1570 N N . GLN A 1 197 ? 4.504 10.685 -12.271 1.00 67.00 197 GLN A N 1
ATOM 1571 C CA . GLN A 1 197 ? 4.902 11.668 -13.288 1.00 67.00 197 GLN A CA 1
ATOM 1572 C C . GLN A 1 197 ? 6.424 11.786 -13.488 1.00 67.00 197 GLN A C 1
ATOM 1574 O O . GLN A 1 197 ? 6.858 12.287 -14.529 1.00 67.00 197 GLN A O 1
ATOM 1579 N N . ALA A 1 198 ? 7.226 11.299 -12.535 1.00 54.34 198 ALA A N 1
ATOM 1580 C CA . ALA A 1 198 ? 8.664 11.569 -12.415 1.00 54.34 198 ALA A CA 1
ATOM 1581 C C . ALA A 1 198 ? 9.555 11.270 -13.653 1.00 54.34 198 ALA A C 1
ATOM 1583 O O . ALA A 1 198 ? 10.586 11.932 -13.776 1.00 54.34 198 ALA A O 1
ATOM 1584 N N . PRO A 1 199 ? 9.212 10.362 -14.596 1.00 51.72 199 PRO A N 1
ATOM 1585 C CA . PRO A 1 199 ? 9.991 10.188 -15.833 1.00 51.72 199 PRO A CA 1
ATOM 1586 C C . PRO A 1 199 ? 9.244 10.497 -17.148 1.00 51.72 199 PRO A C 1
ATOM 1588 O O . PRO A 1 199 ? 9.872 10.508 -18.207 1.00 51.72 199 PRO A O 1
ATOM 1591 N N . SER A 1 200 ? 7.933 10.772 -17.125 1.00 47.41 200 SER A N 1
ATOM 1592 C CA . SER A 1 200 ? 7.131 10.954 -18.357 1.00 47.41 200 SER A CA 1
ATOM 1593 C C . SER A 1 200 ? 7.517 12.199 -19.175 1.00 47.41 200 SER A C 1
ATOM 1595 O O . SER A 1 200 ? 7.429 12.182 -20.403 1.00 47.41 200 SER A O 1
ATOM 1597 N N . LEU A 1 201 ? 8.053 13.233 -18.515 1.00 42.78 201 LEU A N 1
ATOM 1598 C CA . LEU A 1 201 ? 8.537 14.471 -19.142 1.00 42.78 201 LEU A CA 1
ATOM 1599 C C . LEU A 1 201 ? 9.760 14.275 -20.055 1.00 42.78 201 LEU A C 1
ATOM 1601 O O . LEU A 1 201 ? 10.052 15.147 -20.866 1.00 42.78 201 LEU A O 1
ATOM 1605 N N . ILE A 1 202 ? 10.466 13.144 -19.955 1.00 45.38 202 ILE A N 1
ATOM 1606 C CA . ILE A 1 202 ? 11.649 12.858 -20.785 1.00 45.38 202 ILE A CA 1
ATOM 1607 C C . ILE A 1 202 ? 11.297 11.906 -21.944 1.00 45.38 202 ILE A C 1
ATOM 1609 O O . ILE A 1 202 ? 11.891 11.999 -23.016 1.00 45.38 202 ILE A O 1
ATOM 1613 N N . ALA A 1 203 ? 10.295 11.034 -21.779 1.00 41.72 203 ALA A N 1
ATOM 1614 C CA . ALA A 1 203 ? 9.914 10.036 -22.786 1.00 41.72 203 ALA A CA 1
ATOM 1615 C C . ALA A 1 203 ? 8.933 10.555 -23.861 1.00 41.72 203 ALA A C 1
ATOM 1617 O O . ALA A 1 203 ? 8.973 10.078 -24.998 1.00 41.72 203 ALA A O 1
ATOM 1618 N N . ALA A 1 204 ? 8.095 11.557 -23.556 1.00 38.75 204 ALA A N 1
ATOM 1619 C CA . ALA A 1 204 ? 7.147 12.120 -24.529 1.00 38.75 204 ALA A CA 1
ATOM 1620 C C . ALA A 1 204 ? 7.842 12.835 -25.709 1.00 38.75 204 ALA A C 1
ATOM 1622 O O . ALA A 1 204 ? 7.358 12.783 -26.834 1.00 38.75 204 ALA A O 1
ATOM 1623 N N . GLY A 1 205 ? 9.033 13.405 -25.493 1.00 38.62 205 GLY A N 1
ATOM 1624 C CA . GLY A 1 205 ? 9.831 14.021 -26.563 1.00 38.62 205 GLY A CA 1
ATOM 1625 C C . GLY A 1 205 ? 10.544 13.028 -27.494 1.00 38.62 205 GLY A C 1
ATOM 1626 O O . GLY A 1 205 ? 11.027 13.428 -28.549 1.00 38.62 205 GLY A O 1
ATOM 1627 N N . GLY A 1 206 ? 10.626 11.744 -27.123 1.00 42.81 206 GLY A N 1
ATOM 1628 C CA . GLY A 1 206 ? 11.316 10.712 -27.909 1.00 42.81 206 GLY A CA 1
ATOM 1629 C C . GLY A 1 206 ? 10.384 9.848 -28.760 1.00 42.81 206 GLY A C 1
ATOM 1630 O O . GLY A 1 206 ? 10.740 9.481 -29.876 1.00 42.81 206 GLY A O 1
ATOM 1631 N N . ALA A 1 207 ? 9.180 9.543 -28.267 1.00 44.50 207 ALA A N 1
ATOM 1632 C CA . ALA A 1 207 ? 8.248 8.639 -28.949 1.00 44.50 207 ALA A CA 1
ATOM 1633 C C . ALA A 1 207 ? 7.476 9.307 -30.108 1.00 44.50 207 ALA A C 1
ATOM 1635 O O . ALA A 1 207 ? 7.233 8.666 -31.131 1.00 44.50 207 ALA A O 1
ATOM 1636 N N . GLU A 1 208 ? 7.151 10.600 -30.004 1.00 44.41 208 GLU A N 1
ATOM 1637 C CA . GLU A 1 208 ? 6.476 11.341 -31.086 1.00 44.41 208 GLU A CA 1
ATOM 1638 C C . GLU A 1 208 ? 7.403 11.629 -32.281 1.00 44.41 208 GLU A C 1
ATOM 1640 O O . GLU A 1 208 ? 6.938 11.721 -33.416 1.00 44.41 208 GLU A O 1
ATOM 1645 N N . ALA A 1 209 ? 8.723 11.680 -32.067 1.00 46.16 209 ALA A N 1
ATOM 1646 C CA . ALA A 1 209 ? 9.706 11.867 -33.137 1.00 46.16 209 ALA A CA 1
ATOM 1647 C C . ALA A 1 209 ? 9.925 10.603 -33.992 1.00 46.16 209 ALA A C 1
ATOM 1649 O O . ALA A 1 209 ? 10.302 10.710 -35.157 1.00 46.16 209 ALA A O 1
ATOM 1650 N N . VAL A 1 210 ? 9.667 9.412 -33.436 1.00 40.81 210 VAL A N 1
ATOM 1651 C CA . VAL A 1 210 ? 9.858 8.127 -34.132 1.00 40.81 210 VAL A CA 1
ATOM 1652 C C . VAL A 1 210 ? 8.573 7.679 -34.836 1.00 40.81 210 VAL A C 1
ATOM 1654 O O . VAL A 1 210 ? 8.632 7.208 -35.967 1.00 40.81 210 VAL A O 1
ATOM 1657 N N . ALA A 1 211 ? 7.395 7.925 -34.251 1.00 41.06 211 ALA A N 1
ATOM 1658 C CA . ALA A 1 211 ? 6.115 7.612 -34.898 1.00 41.06 211 ALA A CA 1
ATOM 1659 C C . ALA A 1 211 ? 5.791 8.521 -36.107 1.00 41.06 211 ALA A C 1
ATOM 1661 O O . ALA A 1 211 ? 5.046 8.118 -36.998 1.00 41.06 211 ALA A O 1
ATOM 1662 N N . ALA A 1 212 ? 6.363 9.729 -36.170 1.00 42.97 212 ALA A N 1
ATOM 1663 C CA . ALA A 1 212 ? 6.182 10.655 -37.292 1.00 42.97 212 ALA A CA 1
ATOM 1664 C C . ALA A 1 212 ? 7.136 10.402 -38.479 1.00 42.97 212 ALA A C 1
ATOM 1666 O O . ALA A 1 212 ? 6.922 10.958 -39.557 1.00 42.97 212 ALA A O 1
ATOM 1667 N N . ALA A 1 213 ? 8.172 9.572 -38.308 1.00 42.34 213 ALA A N 1
ATOM 1668 C CA . ALA A 1 213 ? 9.190 9.331 -39.333 1.00 42.34 213 ALA A CA 1
ATOM 1669 C C . ALA A 1 213 ? 8.828 8.206 -40.328 1.00 42.34 213 ALA A C 1
ATOM 1671 O O . ALA A 1 213 ? 9.334 8.217 -41.446 1.00 42.34 213 ALA A O 1
ATOM 1672 N N . ASP A 1 214 ? 7.907 7.301 -39.976 1.00 43.56 214 ASP A N 1
ATOM 1673 C CA . ASP A 1 214 ? 7.531 6.139 -40.808 1.00 43.56 214 ASP A CA 1
ATOM 1674 C C . ASP A 1 214 ? 6.251 6.338 -41.653 1.00 43.56 214 ASP A C 1
ATOM 1676 O O . ASP A 1 214 ? 5.822 5.431 -42.366 1.00 43.56 214 ASP A O 1
ATOM 1680 N N . ALA A 1 215 ? 5.625 7.521 -41.615 1.00 41.41 215 ALA A N 1
ATOM 1681 C CA . ALA A 1 215 ? 4.342 7.780 -42.288 1.00 41.41 215 ALA A CA 1
ATOM 1682 C C . ALA A 1 215 ? 4.421 8.659 -43.555 1.00 41.41 215 ALA A C 1
ATOM 1684 O O . ALA A 1 215 ? 3.379 9.074 -44.063 1.00 41.41 215 ALA A O 1
ATOM 1685 N N . LEU A 1 216 ? 5.609 8.976 -44.079 1.00 41.06 216 LEU A N 1
ATOM 1686 C CA . LEU A 1 216 ? 5.748 9.959 -45.163 1.00 41.06 216 LEU A CA 1
ATOM 1687 C C . LEU A 1 216 ? 6.830 9.578 -46.183 1.00 41.06 216 LEU A C 1
ATOM 1689 O O . LEU A 1 216 ? 7.876 10.214 -46.285 1.00 41.06 216 LEU A O 1
ATOM 1693 N N . GLU A 1 217 ? 6.530 8.575 -47.009 1.00 42.56 217 GLU A N 1
ATOM 1694 C CA . GLU A 1 217 ? 7.140 8.471 -48.336 1.00 42.56 217 GLU A CA 1
ATOM 1695 C C . GLU A 1 217 ? 6.277 9.167 -49.403 1.00 42.56 217 GLU A C 1
ATOM 1697 O O . GLU A 1 217 ? 5.058 9.008 -49.458 1.00 42.56 217 GLU A O 1
ATOM 1702 N N . ALA A 1 218 ? 6.997 9.861 -50.291 1.00 43.69 218 ALA A N 1
ATOM 1703 C CA . ALA A 1 218 ? 6.650 10.305 -51.643 1.00 43.69 218 ALA A CA 1
ATOM 1704 C C . ALA A 1 218 ? 5.983 11.690 -51.845 1.00 43.69 218 ALA A C 1
ATOM 1706 O O . ALA A 1 218 ? 4.774 11.882 -51.777 1.00 43.69 218 ALA A O 1
ATOM 1707 N N . GLU A 1 219 ? 6.844 12.639 -52.243 1.00 38.22 219 GLU A N 1
ATOM 1708 C CA . GLU A 1 219 ? 6.611 13.618 -53.323 1.00 38.22 219 GLU A CA 1
ATOM 1709 C C . GLU A 1 219 ? 5.418 14.591 -53.213 1.00 38.22 219 GLU A C 1
ATOM 1711 O O . GLU A 1 219 ? 4.667 14.776 -54.167 1.00 38.22 219 GLU A O 1
ATOM 1716 N N . SER A 1 220 ? 5.276 15.343 -52.113 1.00 45.66 220 SER A N 1
ATOM 1717 C CA . SER A 1 220 ? 4.528 16.621 -52.197 1.00 45.66 220 SER A CA 1
ATOM 1718 C C . SER A 1 220 ? 4.909 17.736 -51.207 1.00 45.66 220 SER A C 1
ATOM 1720 O O . SER A 1 220 ? 4.354 18.830 -51.289 1.00 45.66 220 SER A O 1
ATOM 1722 N N . VAL A 1 221 ? 5.851 17.523 -50.280 1.00 46.41 221 VAL A N 1
ATOM 1723 C CA . VAL A 1 221 ? 6.093 18.457 -49.150 1.00 46.41 221 VAL A CA 1
ATOM 1724 C C . VAL A 1 221 ? 7.149 19.541 -49.447 1.00 46.41 221 VAL A C 1
ATOM 1726 O O . VAL A 1 221 ? 7.299 20.509 -48.702 1.00 46.41 221 VAL A O 1
ATOM 1729 N N . LEU A 1 222 ? 7.840 19.468 -50.587 1.00 46.22 222 LEU A N 1
ATOM 1730 C CA . LEU A 1 222 ? 8.943 20.382 -50.928 1.00 46.22 222 LEU A CA 1
ATOM 1731 C C . LEU A 1 222 ? 8.519 21.813 -51.325 1.00 46.22 222 LEU A C 1
ATOM 1733 O O . LEU A 1 222 ? 9.384 22.648 -51.570 1.00 46.22 222 LEU A O 1
ATOM 1737 N N . ALA A 1 223 ? 7.217 22.125 -51.344 1.00 47.97 223 ALA A N 1
ATOM 1738 C CA . ALA A 1 223 ? 6.708 23.463 -51.673 1.00 47.97 223 ALA A CA 1
ATOM 1739 C C . ALA A 1 223 ? 6.069 24.233 -50.494 1.00 47.97 223 ALA A C 1
ATOM 1741 O O . ALA A 1 223 ? 5.750 25.404 -50.666 1.00 47.97 223 ALA A O 1
ATOM 1742 N N . ALA A 1 224 ? 5.907 23.628 -49.306 1.00 51.09 224 ALA A N 1
ATOM 1743 C CA . ALA A 1 224 ? 5.257 24.270 -48.142 1.00 51.09 224 ALA A CA 1
ATOM 1744 C C . ALA A 1 224 ? 6.067 24.206 -46.825 1.00 51.09 224 ALA A C 1
ATOM 1746 O O . ALA A 1 224 ? 5.640 24.731 -45.799 1.00 51.09 224 ALA A O 1
ATOM 1747 N N . ALA A 1 225 ? 7.254 23.592 -46.841 1.00 48.12 225 ALA A N 1
ATOM 1748 C CA . ALA A 1 225 ? 8.108 23.425 -45.662 1.00 48.12 225 ALA A CA 1
ATOM 1749 C C . ALA A 1 225 ? 8.595 24.731 -44.972 1.00 48.12 225 ALA A C 1
ATOM 1751 O O . ALA A 1 225 ? 8.723 24.713 -43.747 1.00 48.12 225 ALA A O 1
ATOM 1752 N N . PRO A 1 226 ? 8.849 25.867 -45.664 1.00 48.25 226 PRO A N 1
ATOM 1753 C CA . PRO A 1 226 ? 9.402 27.056 -45.001 1.00 48.25 226 PRO A CA 1
ATOM 1754 C C . PRO A 1 226 ? 8.416 27.783 -44.072 1.00 48.25 226 PRO A C 1
ATOM 1756 O O . PRO A 1 226 ? 8.816 28.258 -43.013 1.00 48.25 226 PRO A O 1
ATOM 1759 N N . GLU A 1 227 ? 7.131 27.857 -44.433 1.00 53.53 227 GLU A N 1
ATOM 1760 C CA . GLU A 1 227 ? 6.121 28.577 -43.636 1.00 53.53 227 GLU A CA 1
ATOM 1761 C C . GLU A 1 227 ? 5.682 27.774 -42.399 1.00 53.53 227 GLU A C 1
ATOM 1763 O O . GLU A 1 227 ? 5.454 28.346 -41.333 1.00 53.53 227 GLU A O 1
ATOM 1768 N N . LEU A 1 228 ? 5.665 26.439 -42.496 1.00 49.56 228 LEU A N 1
ATOM 1769 C CA . LEU A 1 228 ? 5.396 25.544 -41.365 1.00 49.56 228 LEU A CA 1
ATOM 1770 C C . LEU A 1 228 ? 6.586 25.431 -40.399 1.00 49.56 228 LEU A C 1
ATOM 1772 O O . LEU A 1 228 ? 6.372 25.339 -39.193 1.00 49.56 228 LEU A O 1
ATOM 1776 N N . ALA A 1 229 ? 7.829 25.513 -40.888 1.00 51.00 229 ALA A N 1
ATOM 1777 C CA . ALA A 1 229 ? 9.013 25.580 -40.026 1.00 51.00 229 ALA A CA 1
ATOM 1778 C C . ALA A 1 229 ? 9.086 26.903 -39.236 1.00 51.00 229 ALA A C 1
ATOM 1780 O O . ALA A 1 229 ? 9.481 26.897 -38.071 1.00 51.00 229 ALA A O 1
ATOM 1781 N N . GLY A 1 230 ? 8.649 28.020 -39.833 1.00 54.19 230 GLY A N 1
ATOM 1782 C CA . GLY A 1 230 ? 8.532 29.312 -39.146 1.00 54.19 230 GLY A CA 1
ATOM 1783 C C . GLY A 1 230 ? 7.498 29.291 -38.015 1.00 54.19 230 GLY A C 1
ATOM 1784 O O . GLY A 1 230 ? 7.826 29.625 -36.878 1.00 54.19 230 GLY A O 1
ATOM 1785 N N . ALA A 1 231 ? 6.282 28.807 -38.290 1.00 52.78 231 ALA A N 1
ATOM 1786 C CA . ALA A 1 231 ? 5.216 28.716 -37.287 1.00 52.78 231 ALA A CA 1
ATOM 1787 C C . ALA A 1 231 ? 5.520 27.694 -36.171 1.00 52.78 231 ALA A C 1
ATOM 1789 O O . ALA A 1 231 ? 5.221 27.942 -35.002 1.00 52.78 231 ALA A O 1
ATOM 1790 N N . ALA A 1 232 ? 6.157 26.565 -36.502 1.00 53.47 232 ALA A N 1
ATOM 1791 C CA . ALA A 1 232 ? 6.594 25.582 -35.510 1.00 53.47 232 ALA A CA 1
ATOM 1792 C C . ALA A 1 232 ? 7.723 26.124 -34.613 1.00 53.47 232 ALA A C 1
ATOM 1794 O O . ALA A 1 232 ? 7.716 25.869 -33.409 1.00 53.47 232 ALA A O 1
ATOM 1795 N N . SER A 1 233 ? 8.651 26.917 -35.164 1.00 55.78 233 SER A N 1
ATOM 1796 C CA . SER A 1 233 ? 9.726 27.555 -34.393 1.00 55.78 233 SER A CA 1
ATOM 1797 C C . SER A 1 233 ? 9.195 28.623 -33.430 1.00 55.78 233 SER A C 1
ATOM 1799 O O . SER A 1 233 ? 9.640 28.683 -32.285 1.00 55.78 233 SER A O 1
ATOM 1801 N N . GLU A 1 234 ? 8.224 29.439 -33.848 1.00 62.78 234 GLU A N 1
ATOM 1802 C CA . GLU A 1 234 ? 7.583 30.435 -32.973 1.00 62.78 234 GLU A CA 1
ATOM 1803 C C . GLU A 1 234 ? 6.762 29.771 -31.860 1.00 62.78 234 GLU A C 1
ATOM 1805 O O . GLU A 1 234 ? 6.788 30.215 -30.707 1.00 62.78 234 GLU A O 1
ATOM 1810 N N . HIS A 1 235 ? 6.079 28.665 -32.172 1.00 61.75 235 HIS A N 1
ATOM 1811 C CA . HIS A 1 235 ? 5.313 27.925 -31.177 1.00 61.75 235 HIS A CA 1
ATOM 1812 C C . HIS A 1 235 ? 6.217 27.206 -30.164 1.00 61.75 235 HIS A C 1
ATOM 1814 O O . HIS A 1 235 ? 5.927 27.259 -28.968 1.00 61.75 235 HIS A O 1
ATOM 1820 N N . GLN A 1 236 ? 7.334 26.608 -30.598 1.00 55.81 236 GLN A N 1
ATOM 1821 C CA . GLN A 1 236 ? 8.323 26.008 -29.693 1.00 55.81 236 GLN A CA 1
ATOM 1822 C C . GLN A 1 236 ? 8.957 27.048 -28.769 1.00 55.81 236 GLN A C 1
ATOM 1824 O O . GLN A 1 236 ? 9.143 26.786 -27.581 1.00 55.81 236 GLN A O 1
ATOM 1829 N N . GLU A 1 237 ? 9.249 28.249 -29.270 1.00 69.38 237 GLU A N 1
ATOM 1830 C CA . GLU A 1 237 ? 9.819 29.303 -28.433 1.00 69.38 237 GLU A CA 1
ATOM 1831 C C . GLU A 1 237 ? 8.798 29.849 -27.418 1.00 69.38 237 GLU A C 1
ATOM 1833 O O . GLU A 1 237 ? 9.156 30.152 -26.276 1.00 69.38 237 GLU A O 1
ATOM 1838 N N . ALA A 1 238 ? 7.516 29.915 -27.790 1.00 68.19 238 ALA A N 1
ATOM 1839 C CA . ALA A 1 238 ? 6.429 30.258 -26.875 1.00 68.19 238 ALA A CA 1
ATOM 1840 C C . ALA A 1 238 ? 6.225 29.192 -25.783 1.00 68.19 238 ALA A C 1
ATOM 1842 O O . ALA A 1 238 ? 6.126 29.547 -24.606 1.00 68.19 238 ALA A O 1
ATOM 1843 N N . VAL A 1 239 ? 6.239 27.904 -26.146 1.00 68.69 239 VAL A N 1
ATOM 1844 C CA . VAL A 1 239 ? 6.127 26.784 -25.194 1.00 68.69 239 VAL A CA 1
ATOM 1845 C C . VAL A 1 239 ? 7.331 26.760 -24.251 1.00 68.69 239 VAL A C 1
ATOM 1847 O O . VAL A 1 239 ? 7.146 26.761 -23.039 1.00 68.69 239 VAL A O 1
ATOM 1850 N N . ALA A 1 240 ? 8.557 26.893 -24.763 1.00 65.88 240 ALA A N 1
ATOM 1851 C CA . ALA A 1 240 ? 9.765 26.925 -23.935 1.00 65.88 240 ALA A CA 1
ATOM 1852 C C . ALA A 1 240 ? 9.794 28.119 -22.956 1.00 65.88 240 ALA A C 1
ATOM 1854 O O . ALA A 1 240 ? 10.310 28.011 -21.840 1.00 65.88 240 ALA A O 1
ATOM 1855 N N . ARG A 1 241 ? 9.238 29.279 -23.341 1.00 77.94 241 ARG A N 1
ATOM 1856 C CA . ARG A 1 241 ? 9.087 30.433 -22.435 1.00 77.94 241 ARG A CA 1
ATOM 1857 C C . ARG A 1 241 ? 8.019 30.181 -21.369 1.00 77.94 241 ARG A C 1
ATOM 1859 O O . ARG A 1 241 ? 8.250 30.528 -20.211 1.00 77.94 241 ARG A O 1
ATOM 1866 N N . GLN A 1 242 ? 6.894 29.568 -21.732 1.00 72.44 242 GLN A N 1
ATOM 1867 C CA . GLN A 1 242 ? 5.826 29.219 -20.794 1.00 72.44 242 GLN A CA 1
ATOM 1868 C C . GLN A 1 242 ? 6.281 28.152 -19.789 1.00 72.44 242 GLN A C 1
ATOM 1870 O O . GLN A 1 242 ? 6.042 28.299 -18.592 1.00 72.44 242 GLN A O 1
ATOM 1875 N N . GLU A 1 243 ? 7.009 27.132 -20.241 1.00 71.44 243 GLU A N 1
ATOM 1876 C CA . GLU A 1 243 ? 7.592 26.097 -19.384 1.00 71.44 243 GLU A CA 1
ATOM 1877 C C . GLU A 1 243 ? 8.603 26.683 -18.402 1.00 71.44 243 GLU A C 1
ATOM 1879 O O . GLU A 1 243 ? 8.536 26.384 -17.213 1.00 71.44 243 GLU A O 1
ATOM 1884 N N . ARG A 1 244 ? 9.488 27.586 -18.849 1.00 77.12 244 ARG A N 1
ATOM 1885 C CA . ARG A 1 244 ? 10.421 28.278 -17.943 1.00 77.12 244 ARG A CA 1
ATOM 1886 C C . ARG A 1 244 ? 9.696 29.098 -16.879 1.00 77.12 244 ARG A C 1
ATOM 1888 O O . ARG A 1 244 ? 10.106 29.065 -15.724 1.00 77.12 244 ARG A O 1
ATOM 1895 N N . GLN A 1 245 ? 8.619 29.798 -17.239 1.00 80.31 245 GLN A N 1
ATOM 1896 C CA . GLN A 1 245 ? 7.816 30.563 -16.277 1.00 80.31 245 GLN A CA 1
ATOM 1897 C C . GLN A 1 245 ? 7.072 29.654 -15.291 1.00 80.31 245 GLN A C 1
ATOM 1899 O O . GLN A 1 245 ? 7.041 29.946 -14.097 1.00 80.31 245 GLN A O 1
ATOM 1904 N N . SER A 1 246 ? 6.515 28.539 -15.771 1.00 79.38 246 SER A N 1
ATOM 1905 C CA . SER A 1 246 ? 5.843 27.544 -14.928 1.00 79.38 246 SER A CA 1
ATOM 1906 C C . SER A 1 246 ? 6.822 26.858 -13.974 1.00 79.38 246 SER A C 1
ATOM 1908 O O . SER A 1 246 ? 6.520 26.682 -12.796 1.00 79.38 246 SER A O 1
ATOM 1910 N N . LEU A 1 247 ? 8.019 26.519 -14.458 1.00 72.12 247 LEU A N 1
ATOM 1911 C CA . LEU A 1 247 ? 9.084 25.928 -13.654 1.00 72.12 247 LEU A CA 1
ATOM 1912 C C . LEU A 1 247 ? 9.572 26.917 -12.588 1.00 72.12 247 LEU A C 1
ATOM 1914 O O . LEU A 1 247 ? 9.727 26.551 -11.428 1.00 72.12 247 LEU A O 1
ATOM 1918 N N . GLU A 1 248 ? 9.767 28.187 -12.947 1.00 80.75 248 GLU A N 1
ATOM 1919 C CA . GLU A 1 248 ? 10.161 29.226 -11.994 1.00 80.75 248 GLU A CA 1
ATOM 1920 C C . GLU A 1 248 ? 9.087 29.456 -10.916 1.00 80.75 248 GLU A C 1
ATOM 1922 O O . GLU A 1 248 ? 9.424 29.627 -9.743 1.00 80.75 248 GLU A O 1
ATOM 1927 N N . ALA A 1 249 ? 7.800 29.401 -11.277 1.00 74.31 249 ALA A N 1
ATOM 1928 C CA . ALA A 1 249 ? 6.696 29.459 -10.318 1.00 74.31 249 ALA A CA 1
ATOM 1929 C C . ALA A 1 249 ? 6.709 28.252 -9.363 1.00 74.31 249 ALA A C 1
ATOM 1931 O O . ALA A 1 249 ? 6.698 28.442 -8.148 1.00 74.31 249 ALA A O 1
ATOM 1932 N N . ALA A 1 250 ? 6.858 27.034 -9.893 1.00 65.50 250 ALA A N 1
ATOM 1933 C CA . ALA A 1 250 ? 6.970 25.820 -9.086 1.00 65.50 250 ALA A CA 1
ATOM 1934 C C . ALA A 1 250 ? 8.187 25.857 -8.142 1.00 65.50 250 ALA A C 1
ATOM 1936 O O . ALA A 1 250 ? 8.084 25.471 -6.980 1.00 65.50 250 ALA A O 1
ATOM 1937 N N . HIS A 1 251 ? 9.332 26.383 -8.594 1.00 72.88 251 HIS A N 1
ATOM 1938 C CA . HIS A 1 251 ? 10.514 26.564 -7.747 1.00 72.88 251 HIS A CA 1
ATOM 1939 C C . HIS A 1 251 ? 10.286 27.580 -6.620 1.00 72.88 251 HIS A C 1
ATOM 1941 O O . HIS A 1 251 ? 10.745 27.349 -5.497 1.00 72.88 251 HIS A O 1
ATOM 1947 N N . ARG A 1 252 ? 9.576 28.688 -6.878 1.00 77.62 252 ARG A N 1
ATOM 1948 C CA . ARG A 1 252 ? 9.216 29.656 -5.827 1.00 77.62 252 ARG A CA 1
ATOM 1949 C C . ARG A 1 252 ? 8.245 29.052 -4.811 1.00 77.62 252 ARG A C 1
ATOM 1951 O O . ARG A 1 252 ? 8.440 29.257 -3.614 1.00 77.62 252 ARG A O 1
ATOM 1958 N N . ASP A 1 253 ? 7.264 28.275 -5.260 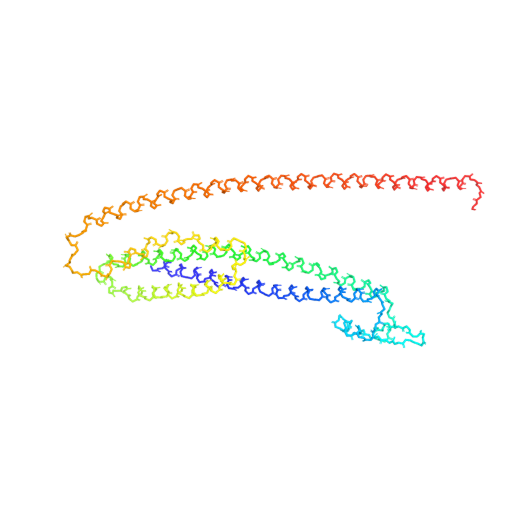1.00 74.38 253 ASP A N 1
ATOM 1959 C CA . ASP A 1 253 ? 6.295 27.614 -4.378 1.00 74.38 253 ASP A CA 1
ATOM 1960 C C . ASP A 1 253 ? 6.939 26.496 -3.543 1.00 74.38 253 ASP A C 1
ATOM 1962 O O . ASP A 1 253 ? 6.661 26.370 -2.346 1.00 74.38 253 ASP A O 1
ATOM 1966 N N . LEU A 1 254 ? 7.883 25.745 -4.122 1.00 63.44 254 LEU A N 1
ATOM 1967 C CA . LEU A 1 254 ? 8.689 24.756 -3.402 1.00 63.44 254 LEU A CA 1
ATOM 1968 C C . LEU A 1 254 ? 9.555 25.422 -2.319 1.00 63.44 254 LEU A C 1
ATOM 1970 O O . LEU A 1 254 ? 9.616 24.942 -1.185 1.00 63.44 254 LEU A O 1
ATOM 1974 N N . ALA A 1 255 ? 10.196 26.551 -2.641 1.00 68.81 255 ALA A N 1
ATOM 1975 C CA . ALA A 1 255 ? 10.985 27.316 -1.678 1.00 68.81 255 ALA A CA 1
ATOM 1976 C C . ALA A 1 255 ? 10.113 27.846 -0.527 1.00 68.81 255 ALA A C 1
ATOM 1978 O O . ALA A 1 255 ? 10.509 27.753 0.635 1.00 68.81 255 ALA A O 1
ATOM 1979 N N . ARG A 1 256 ? 8.902 28.331 -0.831 1.00 79.06 256 ARG A N 1
ATOM 1980 C CA . ARG A 1 256 ? 7.935 28.802 0.171 1.00 79.06 256 ARG A CA 1
ATOM 1981 C C . ARG A 1 256 ? 7.471 27.673 1.092 1.00 79.06 256 ARG A C 1
ATOM 1983 O O . ARG A 1 256 ? 7.549 27.810 2.309 1.00 79.06 256 ARG A O 1
ATOM 1990 N N . SER A 1 257 ? 7.120 26.525 0.517 1.00 75.25 257 SER A N 1
ATOM 1991 C CA . SER A 1 257 ? 6.714 25.326 1.263 1.00 75.25 257 SER A CA 1
ATOM 1992 C C . SER A 1 257 ? 7.842 24.788 2.155 1.00 75.25 257 SER A C 1
ATOM 1994 O O . SER A 1 257 ? 7.599 24.308 3.261 1.00 75.25 257 SER A O 1
ATOM 1996 N N . SER A 1 258 ? 9.101 24.894 1.714 1.00 74.44 258 SER A N 1
ATOM 1997 C CA . SER A 1 258 ? 10.269 24.511 2.519 1.00 74.44 258 SER A CA 1
ATOM 1998 C C . SER A 1 258 ? 10.472 25.423 3.735 1.00 74.44 258 SER A C 1
ATOM 2000 O O . SER A 1 258 ? 10.877 24.941 4.798 1.00 74.44 258 SER A O 1
ATOM 2002 N N . VAL A 1 259 ? 10.203 26.724 3.597 1.00 74.88 259 VAL A N 1
ATOM 2003 C CA . VAL A 1 259 ? 10.253 27.681 4.714 1.00 74.88 259 VAL A CA 1
ATOM 2004 C C . VAL A 1 259 ? 9.120 27.394 5.697 1.00 74.88 259 VAL A C 1
ATOM 2006 O O . VAL A 1 259 ? 9.400 27.176 6.873 1.00 74.88 259 VAL A O 1
ATOM 2009 N N . GLU A 1 260 ? 7.882 27.252 5.217 1.00 77.50 260 GLU A N 1
ATOM 2010 C CA . GLU A 1 260 ? 6.716 26.921 6.055 1.00 77.50 260 GLU A CA 1
ATOM 2011 C C . GLU A 1 260 ? 6.916 25.607 6.828 1.00 77.50 260 GLU A C 1
ATOM 2013 O O . GLU A 1 260 ? 6.642 25.528 8.025 1.00 77.50 260 GLU A O 1
ATOM 2018 N N . ARG A 1 261 ? 7.492 24.578 6.191 1.00 79.56 261 ARG A N 1
ATOM 2019 C CA . ARG A 1 261 ? 7.822 23.305 6.854 1.00 79.56 261 ARG A CA 1
ATOM 2020 C C . ARG A 1 261 ? 8.881 23.466 7.945 1.00 79.56 261 ARG A C 1
ATOM 2022 O O . ARG A 1 261 ? 8.816 22.788 8.970 1.00 79.56 261 ARG A O 1
ATOM 2029 N N . THR A 1 262 ? 9.859 24.342 7.726 1.00 79.25 262 THR A N 1
ATOM 2030 C CA . THR A 1 262 ? 10.910 24.630 8.711 1.00 79.25 262 THR A CA 1
ATOM 2031 C C . THR A 1 262 ? 10.339 25.395 9.904 1.00 79.25 262 THR A C 1
ATOM 2033 O O . THR A 1 262 ? 10.644 25.054 11.046 1.00 79.25 262 THR A O 1
ATOM 2036 N N . GLU A 1 263 ? 9.459 26.365 9.657 1.00 79.62 263 GLU A N 1
ATOM 2037 C CA . GLU A 1 263 ? 8.761 27.124 10.699 1.00 79.62 263 GLU A CA 1
ATOM 2038 C C . GLU A 1 263 ? 7.829 26.228 11.525 1.00 79.62 263 GLU A C 1
ATOM 2040 O O . GLU A 1 263 ? 7.893 26.250 12.754 1.00 79.62 263 GLU A O 1
ATOM 2045 N N . LEU A 1 264 ? 7.038 25.362 10.880 1.00 81.19 264 LEU A N 1
ATOM 2046 C CA . LEU A 1 264 ? 6.184 24.386 11.568 1.00 81.19 264 LEU A CA 1
ATOM 2047 C C . LEU A 1 264 ? 6.999 23.409 12.422 1.00 81.19 264 LEU A C 1
ATOM 2049 O O . LEU A 1 264 ? 6.615 23.108 13.552 1.00 81.19 264 LEU A O 1
ATOM 2053 N N . LYS A 1 265 ? 8.152 22.945 11.921 1.00 85.81 265 LYS A N 1
ATOM 2054 C CA . LYS A 1 265 ? 9.059 22.089 12.696 1.00 85.81 265 LYS A CA 1
ATOM 2055 C C . LYS A 1 265 ? 9.586 22.815 13.937 1.00 85.81 265 LYS A C 1
ATOM 2057 O O . LYS A 1 265 ? 9.546 22.248 15.025 1.00 85.81 265 LYS A O 1
ATOM 2062 N N . GLN A 1 266 ? 10.018 24.069 13.800 1.00 84.81 266 GLN A N 1
ATOM 2063 C CA . GLN A 1 266 ? 10.477 24.874 14.937 1.00 84.81 266 GLN A CA 1
ATOM 2064 C C . GLN A 1 266 ? 9.357 25.143 15.954 1.00 84.81 266 GLN A C 1
ATOM 2066 O O . GLN A 1 266 ? 9.597 25.086 17.160 1.00 84.81 266 GLN A O 1
ATOM 2071 N N . GLN A 1 267 ? 8.125 25.388 15.497 1.00 82.69 267 GLN A N 1
ATOM 2072 C CA . GLN A 1 267 ? 6.967 25.553 16.381 1.00 82.69 267 GLN A CA 1
ATOM 2073 C C . GLN A 1 267 ? 6.650 24.265 17.150 1.00 82.69 267 GLN A C 1
ATOM 2075 O O . GLN A 1 267 ? 6.430 24.315 18.361 1.00 82.69 267 GLN A O 1
ATOM 2080 N N . ALA A 1 268 ? 6.685 23.109 16.480 1.00 80.56 268 ALA A N 1
ATOM 2081 C CA . ALA A 1 268 ? 6.474 21.812 17.117 1.00 80.56 268 ALA A CA 1
ATOM 2082 C C . ALA A 1 268 ? 7.566 21.496 18.154 1.00 80.56 268 ALA A C 1
ATOM 2084 O O . ALA A 1 268 ? 7.254 21.064 19.264 1.00 80.56 268 ALA A O 1
ATOM 2085 N N . GLU A 1 269 ? 8.835 21.770 17.833 1.00 85.69 269 GLU A N 1
ATOM 2086 C CA . GLU A 1 269 ? 9.959 21.619 18.766 1.00 85.69 269 GLU A CA 1
ATOM 2087 C C . GLU A 1 269 ? 9.820 22.551 19.980 1.00 85.69 269 GLU A C 1
ATOM 2089 O O . GLU A 1 269 ? 10.015 22.122 21.118 1.00 85.69 269 GLU A O 1
ATOM 2094 N N . SER A 1 270 ? 9.413 23.806 19.768 1.00 85.88 270 SER A N 1
ATOM 2095 C CA . SER A 1 270 ? 9.160 24.758 20.854 1.00 85.88 270 SER A CA 1
ATOM 2096 C C . SER A 1 270 ? 8.013 24.305 21.762 1.00 85.88 270 SER A C 1
ATOM 2098 O O . SER A 1 270 ? 8.158 24.311 22.987 1.00 85.88 270 SER A O 1
ATOM 2100 N N . HIS A 1 271 ? 6.899 23.848 21.182 1.00 85.94 271 HIS A N 1
ATOM 2101 C CA . HIS A 1 271 ? 5.764 23.319 21.937 1.00 85.94 271 HIS A CA 1
ATOM 2102 C C . HIS A 1 271 ? 6.153 22.077 22.751 1.00 85.94 271 HIS A C 1
ATOM 2104 O O . HIS A 1 271 ? 5.816 21.970 23.931 1.00 85.94 271 HIS A O 1
ATOM 2110 N N . PHE A 1 272 ? 6.921 21.162 22.156 1.00 85.12 272 PHE A N 1
ATOM 2111 C CA . PHE A 1 272 ? 7.425 19.973 22.837 1.00 85.12 272 PHE A CA 1
ATOM 2112 C C . PHE A 1 272 ? 8.329 20.320 24.030 1.00 85.12 272 PHE A C 1
ATOM 2114 O O . PHE A 1 272 ? 8.154 19.770 25.119 1.00 85.12 272 PHE A O 1
ATOM 2121 N N . LEU A 1 273 ? 9.257 21.268 23.862 1.00 89.88 273 LEU A N 1
ATOM 2122 C CA . LEU A 1 273 ? 10.124 21.722 24.952 1.00 89.88 273 LEU A CA 1
ATOM 2123 C C . LEU A 1 273 ? 9.324 22.368 26.087 1.00 89.88 273 LEU A C 1
ATOM 2125 O O . LEU A 1 273 ? 9.567 22.049 27.251 1.00 89.88 273 LEU A O 1
ATOM 2129 N N . ASN A 1 274 ? 8.334 23.206 25.766 1.00 90.00 274 ASN A N 1
ATOM 2130 C CA . ASN A 1 274 ? 7.444 23.793 26.771 1.00 90.00 274 ASN A CA 1
ATOM 2131 C C . ASN A 1 274 ? 6.699 22.711 27.559 1.00 90.00 274 ASN A C 1
ATOM 2133 O O . ASN A 1 274 ? 6.675 22.764 28.788 1.00 90.00 274 ASN A O 1
ATOM 2137 N N . ARG A 1 275 ? 6.197 21.674 26.879 1.00 86.56 275 ARG A N 1
ATOM 2138 C CA . ARG A 1 275 ? 5.520 20.549 27.535 1.00 86.56 275 ARG A CA 1
ATOM 2139 C C . ARG A 1 275 ? 6.441 19.781 28.484 1.00 86.56 275 ARG A C 1
ATOM 2141 O O . ARG A 1 275 ? 6.020 19.401 29.572 1.00 86.56 275 ARG A O 1
ATOM 2148 N N . ILE A 1 276 ? 7.708 19.576 28.114 1.00 91.31 276 ILE A N 1
ATOM 2149 C CA . ILE A 1 276 ? 8.704 18.965 29.010 1.00 91.31 276 ILE A CA 1
ATOM 2150 C C . ILE A 1 276 ? 8.938 19.836 30.248 1.00 91.31 276 ILE A C 1
ATOM 2152 O O . ILE A 1 276 ? 9.037 19.301 31.354 1.00 91.31 276 ILE A O 1
ATOM 2156 N N . PHE A 1 277 ? 9.048 21.156 30.086 1.00 92.12 277 PHE A N 1
ATOM 2157 C CA . PHE A 1 277 ? 9.233 22.061 31.221 1.00 92.12 277 PHE A CA 1
ATOM 2158 C C . PHE A 1 277 ? 8.019 22.074 32.156 1.00 92.12 277 PHE A C 1
ATOM 2160 O O . PHE A 1 277 ? 8.212 22.022 33.370 1.00 92.12 277 PHE A O 1
ATOM 2167 N N . GLU A 1 278 ? 6.800 22.068 31.614 1.00 89.56 278 GLU A N 1
ATOM 2168 C CA . GLU A 1 278 ? 5.560 21.921 32.388 1.00 89.56 278 GLU A CA 1
ATOM 2169 C C . GLU A 1 278 ? 5.549 20.611 33.181 1.00 89.56 278 GLU A C 1
ATOM 2171 O O . GLU A 1 278 ? 5.452 20.647 34.404 1.00 89.56 278 GLU A O 1
ATOM 2176 N N . MET A 1 279 ? 5.776 19.467 32.525 1.00 90.81 279 MET A N 1
ATOM 2177 C CA . MET A 1 279 ? 5.798 18.166 33.208 1.00 90.81 279 MET A CA 1
ATOM 2178 C C . MET A 1 279 ? 6.871 18.095 34.300 1.00 90.81 279 MET A C 1
ATOM 2180 O O . MET A 1 279 ? 6.646 17.530 35.368 1.00 90.81 279 MET A O 1
ATOM 2184 N N . ARG A 1 280 ? 8.058 18.673 34.065 1.00 91.56 280 ARG A N 1
ATOM 2185 C CA . ARG A 1 280 ? 9.115 18.740 35.088 1.00 91.56 280 ARG A CA 1
ATOM 2186 C C . ARG A 1 280 ? 8.701 19.595 36.280 1.00 91.56 280 ARG A C 1
ATOM 2188 O O . ARG A 1 280 ? 9.056 19.258 37.407 1.00 91.56 280 ARG A O 1
ATOM 2195 N N . ARG A 1 281 ? 7.978 20.688 36.038 1.00 94.31 281 ARG A N 1
ATOM 2196 C CA . ARG A 1 281 ? 7.455 21.553 37.094 1.00 94.31 281 ARG A CA 1
ATOM 2197 C C . ARG A 1 281 ? 6.382 20.835 37.911 1.00 94.31 281 ARG A C 1
ATOM 2199 O O . ARG A 1 281 ? 6.499 20.811 39.129 1.00 94.31 281 ARG A O 1
ATOM 2206 N N . GLU A 1 282 ? 5.417 20.197 37.256 1.00 91.62 282 GLU A N 1
ATOM 2207 C CA . GLU A 1 282 ? 4.367 19.405 37.913 1.00 91.62 282 GLU A CA 1
ATOM 2208 C C . GLU A 1 282 ? 4.961 18.269 38.760 1.00 91.62 282 GLU A C 1
ATOM 2210 O O . GLU A 1 282 ? 4.576 18.072 39.911 1.00 91.62 282 GLU A O 1
ATOM 2215 N N . LEU A 1 283 ? 5.968 17.558 38.234 1.00 92.19 283 LEU A N 1
ATOM 2216 C CA . LEU A 1 283 ? 6.687 16.522 38.983 1.00 92.19 283 LEU A CA 1
ATOM 2217 C C . LEU A 1 283 ? 7.386 17.081 40.229 1.00 92.19 283 LEU A C 1
ATOM 2219 O O . LEU A 1 283 ? 7.338 16.453 41.286 1.00 92.19 283 LEU A O 1
ATOM 2223 N N . ALA A 1 284 ? 8.023 18.250 40.123 1.00 89.81 284 ALA A N 1
ATOM 2224 C CA . ALA A 1 284 ? 8.683 18.896 41.255 1.00 89.81 284 ALA A CA 1
ATOM 2225 C C . ALA A 1 284 ? 7.678 19.387 42.315 1.00 89.81 284 ALA A C 1
ATOM 2227 O O . ALA A 1 284 ? 7.944 19.272 43.516 1.00 89.81 284 ALA A O 1
ATOM 2228 N N . GLU A 1 285 ? 6.523 19.905 41.890 1.00 93.00 285 GLU A N 1
ATOM 2229 C CA . GLU A 1 285 ? 5.427 20.318 42.775 1.00 93.00 285 GLU A CA 1
ATOM 2230 C C . GLU A 1 285 ? 4.881 19.105 43.546 1.00 93.00 285 GLU A C 1
ATOM 2232 O O . GLU A 1 285 ? 4.900 19.105 44.780 1.00 93.00 285 GLU A O 1
ATOM 2237 N N . HIS A 1 286 ? 4.558 18.008 42.855 1.00 91.12 286 HIS A N 1
ATOM 2238 C CA . HIS A 1 286 ? 4.119 16.765 43.496 1.00 91.12 286 HIS A CA 1
ATOM 2239 C C . HIS A 1 286 ? 5.167 16.137 44.421 1.00 91.12 286 HIS A C 1
ATOM 2241 O O . HIS A 1 286 ? 4.828 15.588 45.474 1.00 91.12 286 HIS A O 1
ATOM 2247 N N . GLU A 1 287 ? 6.452 16.188 44.061 1.00 93.31 287 GLU A N 1
ATOM 2248 C CA . GLU A 1 287 ? 7.510 15.687 44.940 1.00 93.31 287 GLU A CA 1
ATOM 2249 C C . GLU A 1 287 ? 7.601 16.517 46.229 1.00 93.31 287 GLU A C 1
ATOM 2251 O O . GLU A 1 287 ? 7.793 15.966 47.318 1.00 93.31 287 GLU A O 1
ATOM 2256 N N . THR A 1 288 ? 7.403 17.832 46.125 1.00 92.50 288 THR A N 1
ATOM 2257 C CA . THR A 1 288 ? 7.383 18.744 47.274 1.0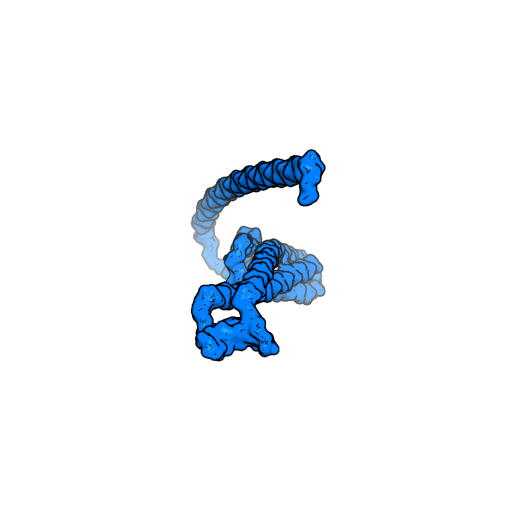0 92.50 288 THR A CA 1
ATOM 2258 C C . THR A 1 288 ? 6.190 18.458 48.187 1.00 92.50 288 THR A C 1
ATOM 2260 O O . THR A 1 288 ? 6.374 18.304 49.396 1.00 92.50 288 THR A O 1
ATOM 2263 N N . GLU A 1 289 ? 4.990 18.298 47.624 1.00 92.88 289 GLU A N 1
ATOM 2264 C CA . GLU A 1 289 ? 3.780 17.907 48.364 1.00 92.88 289 GLU A CA 1
ATOM 2265 C C . GLU A 1 289 ? 3.968 16.568 49.085 1.00 92.88 289 GLU A C 1
ATOM 2267 O O . GLU A 1 289 ? 3.672 16.438 50.276 1.00 92.88 289 GLU A O 1
ATOM 2272 N N . ARG A 1 290 ? 4.538 15.570 48.396 1.00 93.81 290 ARG A N 1
ATOM 2273 C CA . ARG A 1 290 ? 4.816 14.254 48.983 1.00 93.81 290 ARG A CA 1
ATOM 2274 C C . ARG A 1 290 ? 5.762 14.362 50.180 1.00 93.81 290 ARG A C 1
ATOM 2276 O O . ARG A 1 290 ? 5.515 13.720 51.201 1.00 93.81 290 ARG A O 1
ATOM 2283 N N . ARG A 1 291 ? 6.831 15.162 50.076 1.00 91.69 291 ARG A N 1
ATOM 2284 C CA . ARG A 1 291 ? 7.775 15.391 51.186 1.00 91.69 291 ARG A CA 1
ATOM 2285 C C . ARG A 1 291 ? 7.102 16.093 52.365 1.00 91.69 291 ARG A C 1
ATOM 2287 O O . ARG A 1 291 ? 7.313 15.671 53.499 1.00 91.69 291 ARG A O 1
ATOM 2294 N N . ALA A 1 292 ? 6.262 17.097 52.108 1.00 91.44 292 ALA A N 1
ATOM 2295 C CA . ALA A 1 292 ? 5.512 17.793 53.152 1.00 91.44 292 ALA A CA 1
ATOM 2296 C C . ALA A 1 292 ? 4.587 16.830 53.921 1.00 91.44 292 ALA A C 1
ATOM 2298 O O . ALA A 1 292 ? 4.647 16.768 55.149 1.00 91.44 292 ALA A O 1
ATOM 2299 N N . HIS A 1 293 ? 3.820 15.992 53.215 1.00 90.38 293 HIS A N 1
ATOM 2300 C CA . HIS A 1 293 ? 2.964 14.981 53.846 1.00 90.38 293 HIS A CA 1
ATOM 2301 C C . HIS A 1 293 ? 3.747 13.941 54.659 1.00 90.38 293 HIS A C 1
ATOM 2303 O O . HIS A 1 293 ? 3.312 13.553 55.745 1.00 90.38 293 HIS A O 1
ATOM 2309 N N . GLN A 1 294 ? 4.908 13.493 54.167 1.00 91.06 294 GLN A N 1
ATOM 2310 C CA . GLN A 1 294 ? 5.774 12.577 54.918 1.00 91.06 294 GLN A CA 1
ATOM 2311 C C . GLN A 1 294 ? 6.298 13.220 56.204 1.00 91.06 294 GLN A C 1
ATOM 2313 O O . GLN A 1 294 ? 6.300 12.576 57.252 1.00 91.06 294 GLN A O 1
ATOM 2318 N N . GLN A 1 295 ? 6.703 14.489 56.150 1.00 92.94 295 GLN A N 1
ATOM 2319 C CA . GLN A 1 295 ? 7.190 15.205 57.324 1.00 92.94 295 GLN A CA 1
ATOM 2320 C C . GLN A 1 295 ? 6.078 15.417 58.360 1.00 92.94 295 GLN A C 1
ATOM 2322 O O . GLN A 1 295 ? 6.298 15.167 59.543 1.00 92.94 295 GLN A O 1
ATOM 2327 N N . GLU A 1 296 ? 4.864 15.767 57.930 1.00 92.12 296 GLU A N 1
ATOM 2328 C CA . GLU A 1 296 ? 3.703 15.854 58.823 1.00 92.12 296 GLU A CA 1
ATOM 2329 C C . GLU A 1 296 ? 3.367 14.512 59.488 1.00 92.12 296 GLU A C 1
ATOM 2331 O O . GLU A 1 296 ? 3.033 14.479 60.676 1.00 92.12 296 GLU A O 1
ATOM 2336 N N . ALA A 1 297 ? 3.454 13.401 58.749 1.00 88.62 297 ALA A N 1
ATOM 2337 C CA . ALA A 1 297 ? 3.244 12.065 59.304 1.00 88.62 297 ALA A CA 1
ATOM 2338 C C . ALA A 1 297 ? 4.292 11.741 60.382 1.00 88.62 297 ALA A C 1
ATOM 2340 O O . ALA A 1 297 ? 3.927 11.356 61.493 1.00 88.62 297 ALA A O 1
ATOM 2341 N N . ILE A 1 298 ? 5.574 12.002 60.099 1.00 89.12 298 ILE A N 1
ATOM 2342 C CA . ILE A 1 298 ? 6.677 11.819 61.055 1.00 89.12 298 ILE A CA 1
ATOM 2343 C C . ILE A 1 298 ? 6.486 12.701 62.296 1.00 89.12 298 ILE A C 1
ATOM 2345 O O . ILE A 1 298 ? 6.685 12.242 63.420 1.00 89.12 298 ILE A O 1
ATOM 2349 N N . GLU A 1 299 ? 6.080 13.961 62.131 1.00 91.12 299 GLU A N 1
ATOM 2350 C CA . GLU A 1 299 ? 5.825 14.863 63.256 1.00 91.12 299 GLU A CA 1
ATOM 2351 C C . GLU A 1 299 ? 4.650 14.396 64.120 1.00 91.12 299 GLU A C 1
ATOM 2353 O O . GLU A 1 299 ? 4.730 14.459 65.350 1.00 91.12 299 GLU A O 1
ATOM 2358 N N . ARG A 1 300 ? 3.567 13.899 63.508 1.00 88.88 300 ARG A N 1
ATOM 2359 C CA . ARG A 1 300 ? 2.437 13.306 64.242 1.00 88.88 300 ARG A CA 1
ATOM 2360 C C . ARG A 1 300 ? 2.872 12.077 65.031 1.00 88.88 300 ARG A C 1
ATOM 2362 O O . ARG A 1 300 ? 2.526 11.974 66.208 1.00 88.88 300 ARG A O 1
ATOM 2369 N N . ASP A 1 301 ? 3.644 11.187 64.418 1.00 87.31 301 ASP A N 1
ATOM 2370 C CA . ASP A 1 301 ? 4.136 9.972 65.070 1.00 87.31 301 ASP A CA 1
ATOM 2371 C C . ASP A 1 301 ? 5.118 10.301 66.204 1.00 87.31 301 ASP A C 1
ATOM 2373 O O . ASP A 1 301 ? 5.008 9.757 67.304 1.00 87.31 301 ASP A O 1
ATOM 2377 N N . SER A 1 302 ? 6.000 11.283 66.002 1.00 85.12 302 SER A N 1
ATOM 2378 C CA . SER A 1 302 ? 6.905 11.793 67.039 1.00 85.12 302 SER A CA 1
ATOM 2379 C C . SER A 1 302 ? 6.146 12.417 68.219 1.00 85.12 302 SER A C 1
ATOM 2381 O O . SER A 1 302 ? 6.489 12.181 69.380 1.00 85.12 302 SER A O 1
ATOM 2383 N N . ARG A 1 303 ? 5.064 13.172 67.966 1.00 87.56 303 ARG A N 1
ATOM 2384 C CA . ARG A 1 303 ? 4.205 13.718 69.036 1.00 87.56 303 ARG A CA 1
ATOM 2385 C C . ARG A 1 303 ? 3.481 12.618 69.815 1.00 87.56 303 ARG A C 1
ATOM 2387 O O . ARG A 1 303 ? 3.429 12.710 71.040 1.00 87.56 303 ARG A O 1
ATOM 2394 N N . LYS A 1 304 ? 2.969 11.577 69.143 1.00 82.88 304 LYS A N 1
ATOM 2395 C CA . LYS A 1 304 ? 2.355 10.412 69.808 1.00 82.88 304 LYS A CA 1
ATOM 2396 C C . LYS A 1 304 ? 3.349 9.728 70.744 1.00 82.88 304 LYS A C 1
ATOM 2398 O O . LYS A 1 304 ? 3.061 9.604 71.933 1.00 82.88 304 LYS A O 1
ATOM 2403 N N . LEU A 1 305 ? 4.543 9.402 70.241 1.00 80.50 305 LEU A N 1
ATOM 2404 C CA . LEU A 1 305 ? 5.602 8.745 71.017 1.00 80.50 305 LEU A CA 1
ATOM 2405 C C . LEU A 1 305 ? 6.023 9.551 72.256 1.00 80.50 305 LEU A C 1
ATOM 2407 O O . LEU A 1 305 ? 6.194 8.979 73.329 1.00 80.50 305 LEU A O 1
ATOM 2411 N N . ASN A 1 306 ? 6.142 10.877 72.143 1.00 78.75 306 ASN A N 1
ATOM 2412 C CA . ASN A 1 306 ? 6.558 11.731 73.262 1.00 78.75 306 ASN A CA 1
ATOM 2413 C C . ASN A 1 306 ? 5.453 12.000 74.300 1.00 78.75 306 ASN A C 1
ATOM 2415 O O . ASN A 1 306 ? 5.755 12.423 75.413 1.00 78.75 306 ASN A O 1
ATOM 2419 N N . SER A 1 307 ? 4.181 11.770 73.963 1.00 82.19 307 SER A N 1
ATOM 2420 C CA . SER A 1 307 ? 3.053 12.021 74.874 1.00 82.19 307 SER A CA 1
ATOM 2421 C C . SER A 1 307 ? 2.770 10.884 75.867 1.00 82.19 307 SER A C 1
ATOM 2423 O O . SER A 1 307 ? 1.927 11.047 76.745 1.00 82.19 307 SER A O 1
ATOM 2425 N N . GLY A 1 308 ? 3.477 9.749 75.764 1.00 53.78 308 GLY A N 1
ATOM 2426 C CA . GLY A 1 308 ? 3.386 8.637 76.720 1.00 53.78 308 GLY A CA 1
ATOM 2427 C C . GLY A 1 308 ? 2.042 7.900 76.746 1.00 53.78 308 GLY A C 1
ATOM 2428 O O . GLY A 1 308 ? 1.836 7.070 77.629 1.00 53.78 308 GLY A O 1
ATOM 2429 N N . ASN A 1 309 ? 1.144 8.179 75.798 1.00 57.69 309 ASN A N 1
ATOM 2430 C CA . ASN A 1 309 ? -0.115 7.463 75.638 1.00 57.69 309 ASN A CA 1
ATOM 2431 C C . ASN A 1 309 ? -0.028 6.601 74.365 1.00 57.69 309 ASN A C 1
ATOM 2433 O O . ASN A 1 309 ? 0.103 7.182 73.283 1.00 57.69 309 ASN A O 1
ATOM 2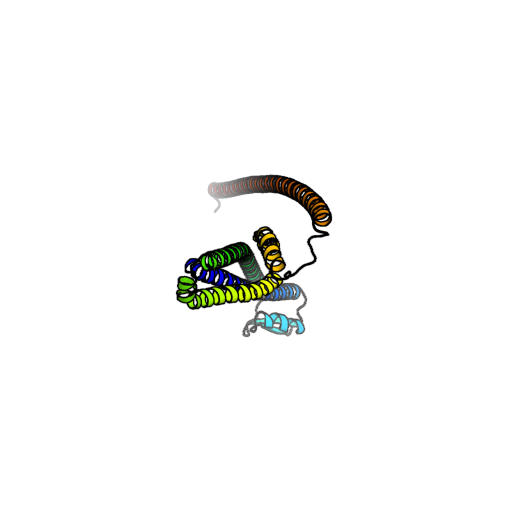437 N N . PRO A 1 310 ? -0.019 5.259 74.487 1.00 56.31 310 PRO A N 1
ATOM 2438 C CA . PRO A 1 310 ? 0.011 4.359 73.337 1.00 56.31 310 PRO A CA 1
ATOM 2439 C C . PRO A 1 310 ? -1.222 4.516 72.437 1.00 56.31 310 PRO A C 1
ATOM 2441 O O . PRO A 1 310 ? -2.323 4.796 72.968 1.00 56.31 310 PRO A O 1
#